Protein AF-A0A1D6PJ67-F1 (afdb_monomer)

Organism: Zea mays (NCBI:txid4577)

Foldseek 3Di:
DVLLLVLLLLLLLLCLLCVPCQLVLQLCQQQVADCPDDPLSVVSSVVSSVLSVVLLVLLQVLLVVLLVVQLVCCLPPNLLVLLLVLLLLSLVLLVVSLVLSVVSVVVPPDDPPVSNDRDPVSSVVSSVSSNSNSNSVSSSVFSSLLLQQLVCVVVVHDSVVSVVSSVVSNVVSVVVVVVCVVVVCVVVVNDSSVSSVSSSVSSNVSSVSSVPRPDGDNSVSRDRPPPPDD

Sequence (230 aa):
MPSVLLVTAITWLSWFPFILYDTDWMGREIYHGDPKGSNAQISAFNEGVRVGAFGLLLNSVILGFSSFLIEPMCRKVGPRVVWVTSNFMVCVAMAATALISFWSLRDYHGYVQDAITANASIKAVCLVLFAFLGVPLAILYSVPFAVTAQLAATRGGGQGLCTGVLNISIVIPQVIIALGAGPWDALFGKGNIPAFGVASAFALVGGVVGVFLLPKISKRQFRAVSAGGH

Structure (mmCIF, N/CA/C/O backbone):
data_AF-A0A1D6PJ67-F1
#
_entry.id   AF-A0A1D6PJ67-F1
#
loop_
_atom_site.group_PDB
_atom_site.id
_atom_site.type_symbol
_atom_site.label_atom_id
_atom_site.label_alt_id
_atom_site.label_comp_id
_atom_site.label_asym_id
_atom_site.label_entity_id
_atom_site.label_seq_id
_atom_site.pdbx_PDB_ins_code
_atom_site.Cartn_x
_atom_site.Cartn_y
_atom_site.Cartn_z
_atom_site.occupancy
_atom_site.B_iso_or_equiv
_atom_site.auth_seq_id
_atom_site.auth_comp_id
_atom_site.auth_asym_id
_atom_site.auth_atom_id
_atom_site.pdbx_PDB_model_num
ATOM 1 N N . MET A 1 1 ? -8.993 -6.313 20.949 1.00 76.81 1 MET A N 1
ATOM 2 C CA . MET A 1 1 ? -7.591 -6.073 20.561 1.00 76.81 1 MET A CA 1
ATOM 3 C C . MET A 1 1 ? -7.103 -7.087 19.537 1.00 76.81 1 MET A C 1
ATOM 5 O O . MET A 1 1 ? -6.693 -6.616 18.488 1.00 76.81 1 MET A O 1
ATOM 9 N N . PRO A 1 2 ? -7.224 -8.420 19.731 1.00 84.38 2 PRO A N 1
ATOM 10 C CA . PRO A 1 2 ? -6.652 -9.396 18.789 1.00 84.38 2 PRO A CA 1
ATOM 11 C C . PRO A 1 2 ? -7.109 -9.219 17.336 1.00 84.38 2 PRO A C 1
ATOM 13 O O . PRO A 1 2 ? -6.300 -9.309 16.423 1.00 84.38 2 PRO A O 1
ATOM 16 N N . SER A 1 3 ? -8.382 -8.872 17.117 1.00 87.06 3 SER A N 1
ATOM 17 C CA . SER A 1 3 ? -8.903 -8.606 15.773 1.00 87.06 3 SER A CA 1
ATOM 18 C C . SER A 1 3 ? -8.271 -7.394 15.086 1.00 87.06 3 SER A C 1
ATOM 20 O O . SER A 1 3 ? -8.042 -7.431 13.885 1.00 87.06 3 SER A O 1
ATOM 22 N N . VAL A 1 4 ? -7.959 -6.333 15.835 1.00 88.62 4 VAL A N 1
ATOM 23 C CA . VAL A 1 4 ? -7.288 -5.136 15.302 1.00 88.62 4 VAL A CA 1
ATOM 24 C C . VAL A 1 4 ? -5.847 -5.473 14.923 1.00 88.62 4 VAL A C 1
ATOM 26 O O . VAL A 1 4 ? -5.402 -5.085 13.849 1.00 88.62 4 VAL A O 1
ATOM 29 N N . LEU A 1 5 ? -5.151 -6.249 15.759 1.00 90.75 5 LEU A N 1
ATOM 30 C CA . LEU A 1 5 ? -3.785 -6.715 15.502 1.00 90.75 5 LEU A CA 1
ATOM 31 C C . LEU A 1 5 ? -3.716 -7.602 14.251 1.00 90.75 5 LEU A C 1
ATOM 33 O O . LEU A 1 5 ? -2.897 -7.357 13.372 1.00 90.75 5 LEU A O 1
ATOM 37 N N . LEU A 1 6 ? -4.629 -8.571 14.131 1.00 91.12 6 LEU A N 1
ATOM 38 C CA . LEU A 1 6 ? -4.707 -9.467 12.976 1.00 91.12 6 LEU A CA 1
ATOM 39 C C . LEU A 1 6 ? -4.993 -8.706 11.675 1.00 91.12 6 LEU A C 1
ATOM 41 O O . LEU A 1 6 ? -4.282 -8.882 10.690 1.00 91.12 6 LEU A O 1
ATOM 45 N N . VAL A 1 7 ? -6.011 -7.838 11.669 1.00 92.12 7 VAL A N 1
ATOM 46 C CA . VAL A 1 7 ? -6.357 -7.044 10.477 1.00 92.12 7 VAL A CA 1
ATOM 47 C C . VAL A 1 7 ? -5.219 -6.092 10.111 1.00 92.12 7 VAL A C 1
ATOM 49 O O . VAL A 1 7 ? -4.946 -5.906 8.929 1.00 92.12 7 VAL A O 1
ATOM 52 N N . THR A 1 8 ? -4.510 -5.543 11.101 1.00 92.94 8 THR A N 1
ATOM 53 C CA . THR A 1 8 ? -3.302 -4.734 10.871 1.00 92.94 8 THR A CA 1
ATOM 54 C C . THR A 1 8 ? -2.219 -5.559 10.198 1.00 92.94 8 THR A C 1
ATOM 56 O O . THR A 1 8 ? -1.743 -5.153 9.144 1.00 92.94 8 THR A O 1
ATOM 59 N N . ALA A 1 9 ? -1.888 -6.734 10.734 1.00 92.69 9 ALA A N 1
ATOM 60 C CA . ALA A 1 9 ? -0.864 -7.598 10.158 1.00 92.69 9 ALA A CA 1
ATOM 61 C C . ALA A 1 9 ? -1.169 -7.950 8.693 1.00 92.69 9 ALA A C 1
ATOM 63 O O . ALA A 1 9 ? -0.309 -7.793 7.831 1.00 92.69 9 ALA A O 1
ATOM 64 N N . ILE A 1 10 ? -2.414 -8.336 8.388 1.00 92.00 10 ILE A N 1
ATOM 65 C CA . ILE A 1 10 ? -2.845 -8.658 7.017 1.00 92.00 10 ILE A CA 1
ATOM 66 C C . ILE A 1 10 ? -2.806 -7.420 6.109 1.00 92.00 10 ILE A C 1
ATOM 68 O O . ILE A 1 10 ? -2.333 -7.503 4.978 1.00 92.00 10 ILE A O 1
ATOM 72 N N . THR A 1 11 ? -3.261 -6.262 6.602 1.00 93.19 11 THR A N 1
ATOM 73 C CA . THR A 1 11 ? -3.205 -5.008 5.832 1.00 93.19 11 THR A CA 1
ATOM 74 C C . THR A 1 11 ? -1.749 -4.682 5.478 1.00 93.19 11 THR A C 1
ATOM 76 O O . THR A 1 11 ? -1.452 -4.356 4.334 1.00 93.19 11 THR A O 1
ATOM 79 N N . 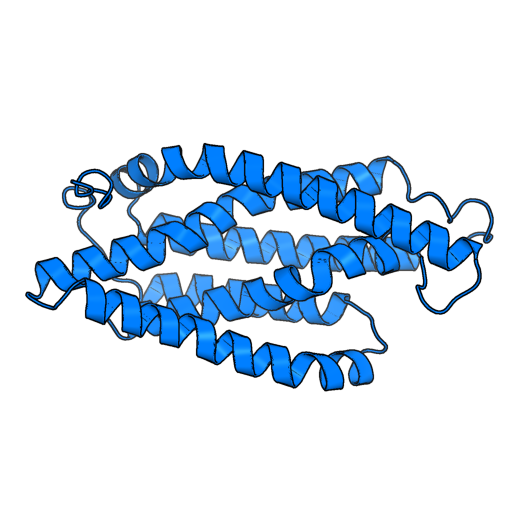TRP A 1 12 ? -0.815 -4.828 6.418 1.00 93.12 12 TRP A N 1
ATOM 80 C CA . TRP A 1 12 ? 0.604 -4.577 6.166 1.00 93.12 12 TRP A CA 1
ATOM 81 C C . TRP A 1 12 ? 1.236 -5.593 5.213 1.00 93.12 12 TRP A C 1
ATOM 83 O O . TRP A 1 12 ? 1.985 -5.181 4.330 1.00 93.12 12 TRP A O 1
ATOM 93 N N . LEU A 1 13 ? 0.865 -6.878 5.290 1.00 90.56 13 LEU A N 1
ATOM 94 C CA . LEU A 1 13 ? 1.275 -7.881 4.294 1.00 90.56 13 LEU A CA 1
ATOM 95 C C . LEU A 1 13 ? 0.891 -7.475 2.862 1.00 90.56 13 LEU A C 1
ATOM 97 O O . LEU A 1 13 ? 1.632 -7.775 1.931 1.00 90.56 13 LEU A O 1
ATOM 101 N N . SER A 1 14 ? -0.226 -6.762 2.679 1.00 92.19 14 SER A N 1
ATOM 102 C CA . SER A 1 14 ? -0.621 -6.251 1.359 1.00 92.19 14 SER A CA 1
ATOM 103 C C . SER A 1 14 ? 0.192 -5.044 0.882 1.00 92.19 14 SER A C 1
ATOM 105 O O . SER A 1 14 ? 0.376 -4.865 -0.315 1.00 92.19 14 SER A O 1
ATOM 107 N N . TRP A 1 15 ? 0.701 -4.218 1.795 1.00 91.81 15 TRP A N 1
ATOM 108 C CA . TRP A 1 15 ? 1.448 -3.007 1.443 1.00 91.81 15 TRP A CA 1
ATOM 109 C C . TRP A 1 15 ? 2.933 -3.258 1.212 1.00 91.81 15 TRP A C 1
ATOM 111 O O . TRP A 1 15 ? 3.546 -2.555 0.412 1.00 91.81 15 TRP A O 1
ATOM 121 N N . PHE A 1 16 ? 3.516 -4.250 1.884 1.00 88.06 16 PHE A N 1
ATOM 122 C CA . PHE A 1 16 ? 4.953 -4.509 1.804 1.00 88.06 16 PHE A CA 1
ATOM 123 C C . PHE A 1 16 ? 5.480 -4.738 0.385 1.00 88.06 16 PHE A C 1
ATOM 125 O O . PHE A 1 16 ? 6.486 -4.116 0.055 1.00 88.06 16 PHE A O 1
ATOM 132 N N . PRO A 1 17 ? 4.834 -5.548 -0.478 1.00 86.25 17 PRO A N 1
ATOM 133 C CA . PRO A 1 17 ? 5.300 -5.714 -1.852 1.00 86.25 17 PRO A CA 1
ATOM 134 C C . PRO A 1 17 ? 5.347 -4.396 -2.627 1.00 86.25 17 PRO A C 1
ATOM 136 O O . PRO A 1 17 ? 6.289 -4.161 -3.370 1.00 86.25 17 PRO A O 1
ATOM 139 N N . PHE A 1 18 ? 4.374 -3.506 -2.415 1.00 87.56 18 PHE A N 1
ATOM 140 C CA . PHE A 1 18 ? 4.408 -2.176 -3.016 1.00 87.56 18 PHE A CA 1
ATOM 141 C C . PHE A 1 18 ? 5.573 -1.348 -2.484 1.00 87.56 18 PHE A C 1
ATOM 143 O O . PHE A 1 18 ? 6.382 -0.880 -3.267 1.00 87.56 18 PHE A O 1
ATOM 150 N N . ILE A 1 19 ? 5.716 -1.246 -1.165 1.00 87.88 19 ILE A N 1
ATOM 151 C CA . ILE A 1 19 ? 6.771 -0.435 -0.536 1.00 87.88 19 ILE A CA 1
ATOM 152 C C . ILE A 1 19 ? 8.184 -0.916 -0.914 1.00 87.88 19 ILE A C 1
ATOM 154 O O . ILE A 1 19 ? 9.114 -0.117 -0.948 1.00 87.88 19 ILE A O 1
ATOM 158 N N . LEU A 1 20 ? 8.364 -2.217 -1.156 1.00 86.56 20 LEU A N 1
ATOM 159 C CA . LEU A 1 20 ? 9.663 -2.785 -1.522 1.00 86.56 20 LEU A CA 1
ATOM 160 C C . LEU A 1 20 ? 9.979 -2.642 -3.012 1.00 86.56 20 LEU A C 1
ATOM 162 O O . LEU A 1 20 ? 11.135 -2.409 -3.358 1.00 86.56 20 LEU A O 1
ATOM 166 N N . TYR A 1 21 ? 8.976 -2.808 -3.876 1.00 88.31 21 TYR A N 1
ATOM 167 C CA . TYR A 1 21 ? 9.196 -2.999 -5.309 1.00 88.31 21 TYR A CA 1
ATOM 168 C C . TYR A 1 21 ? 8.618 -1.891 -6.192 1.00 88.31 21 TYR A C 1
ATOM 170 O O . TYR A 1 21 ? 8.777 -1.964 -7.399 1.00 88.31 21 TYR A O 1
ATOM 178 N N . ASP A 1 22 ? 7.951 -0.865 -5.666 1.00 88.88 22 ASP A N 1
ATOM 179 C CA . ASP A 1 22 ? 7.285 0.180 -6.464 1.00 88.88 22 ASP A CA 1
ATOM 180 C C . ASP A 1 22 ? 8.202 0.923 -7.458 1.00 88.88 22 ASP A C 1
ATOM 182 O O . ASP A 1 22 ? 7.858 1.126 -8.625 1.00 88.88 22 ASP A O 1
ATOM 186 N N . THR A 1 23 ? 9.380 1.340 -7.016 1.00 91.44 23 THR A N 1
ATOM 187 C CA . THR A 1 23 ? 10.345 2.113 -7.804 1.00 91.44 23 THR A CA 1
ATOM 188 C C . THR A 1 23 ? 11.176 1.219 -8.711 1.00 91.44 23 THR A C 1
ATOM 190 O O . THR A 1 23 ? 11.426 1.597 -9.857 1.00 91.44 23 THR A O 1
ATOM 193 N N . ASP A 1 24 ? 11.541 0.021 -8.242 1.00 90.06 24 ASP A N 1
ATOM 194 C CA . ASP A 1 24 ? 12.141 -1.015 -9.089 1.00 90.06 24 ASP A CA 1
ATOM 195 C C . ASP A 1 24 ? 11.167 -1.418 -10.202 1.00 90.06 24 ASP A C 1
ATOM 197 O O . ASP A 1 24 ? 11.569 -1.480 -11.361 1.00 90.06 24 ASP A O 1
ATOM 201 N N . TRP A 1 25 ? 9.874 -1.527 -9.884 1.00 90.00 25 TRP A N 1
ATOM 202 C CA . TRP A 1 25 ? 8.804 -1.793 -10.837 1.00 90.00 25 TRP A CA 1
ATOM 203 C C . TRP A 1 25 ? 8.698 -0.731 -11.929 1.00 90.00 25 TRP A C 1
ATOM 205 O O . TRP A 1 25 ? 8.608 -1.037 -13.121 1.00 90.00 25 TRP A O 1
ATOM 215 N N . MET A 1 26 ? 8.751 0.544 -11.542 1.00 89.31 26 MET A N 1
ATOM 216 C CA . MET A 1 26 ? 8.771 1.632 -12.518 1.00 89.31 26 MET A CA 1
ATOM 217 C C . MET A 1 26 ? 10.028 1.559 -13.404 1.00 89.31 26 MET A C 1
ATOM 219 O O . MET A 1 26 ? 9.952 1.799 -14.607 1.00 89.31 26 MET A O 1
ATOM 223 N N . GLY A 1 27 ? 11.181 1.206 -12.833 1.00 87.25 27 GLY A N 1
ATOM 224 C CA . GLY A 1 27 ? 12.445 1.070 -13.559 1.00 87.25 27 GLY A CA 1
ATOM 225 C C . GLY A 1 27 ? 12.488 -0.113 -14.530 1.00 87.25 27 GLY A C 1
ATOM 226 O O . GLY A 1 27 ? 12.926 0.050 -15.671 1.00 87.25 27 GLY A O 1
ATOM 227 N N . ARG A 1 28 ? 12.050 -1.298 -14.097 1.00 87.12 28 ARG A N 1
ATOM 228 C CA . ARG A 1 28 ? 12.159 -2.553 -14.855 1.00 87.12 28 ARG A CA 1
ATOM 229 C C . ARG A 1 28 ? 10.956 -2.824 -15.739 1.00 87.12 28 ARG A C 1
ATOM 231 O O . ARG A 1 28 ? 11.133 -3.069 -16.924 1.00 87.12 28 ARG A O 1
ATOM 238 N N . GLU A 1 29 ? 9.741 -2.802 -15.208 1.00 85.50 29 GLU A N 1
ATOM 239 C CA . GLU A 1 29 ? 8.550 -3.224 -15.955 1.00 85.50 29 GLU A CA 1
ATOM 240 C C . GLU A 1 29 ? 7.940 -2.108 -16.805 1.00 85.50 29 GLU A C 1
ATOM 242 O O . GLU A 1 29 ? 7.365 -2.392 -17.857 1.00 85.50 29 GLU A O 1
ATOM 247 N N . ILE A 1 30 ? 8.048 -0.850 -16.367 1.00 86.94 30 ILE A N 1
ATOM 248 C CA . ILE A 1 30 ? 7.481 0.292 -17.104 1.00 86.94 30 ILE A CA 1
ATOM 249 C C . ILE A 1 30 ? 8.499 0.904 -18.058 1.00 86.94 30 ILE A C 1
ATOM 251 O O . ILE A 1 30 ? 8.178 1.175 -19.210 1.00 86.94 30 ILE A O 1
ATOM 255 N N . TYR A 1 31 ? 9.725 1.132 -17.591 1.00 85.25 31 TYR A N 1
ATOM 256 C CA . TYR A 1 31 ? 10.793 1.713 -18.408 1.00 85.25 31 TYR A CA 1
ATOM 257 C C . TYR A 1 31 ? 11.656 0.671 -19.128 1.00 85.25 31 TYR A C 1
ATOM 259 O O . TYR A 1 31 ? 12.556 1.055 -19.873 1.00 85.25 31 TYR A O 1
ATOM 267 N N . HIS A 1 32 ? 11.396 -0.626 -18.921 1.00 84.50 32 HIS A N 1
ATOM 268 C CA . HIS A 1 32 ? 12.146 -1.729 -19.535 1.00 84.50 32 HIS A CA 1
ATOM 269 C C . HIS A 1 32 ? 13.665 -1.635 -19.315 1.00 84.50 32 HIS A C 1
ATOM 271 O O . HIS A 1 32 ? 14.467 -2.096 -20.132 1.00 84.50 32 HIS A O 1
ATOM 277 N N . GLY A 1 33 ? 14.065 -1.005 -18.209 1.00 83.75 33 GLY A N 1
ATOM 278 C CA . GLY A 1 33 ? 15.451 -0.845 -17.822 1.00 83.75 33 GLY A CA 1
ATOM 279 C C . GLY A 1 33 ? 15.993 -2.081 -17.114 1.00 83.75 33 GLY A C 1
ATOM 280 O O . GLY A 1 33 ? 15.263 -2.852 -16.493 1.00 83.75 33 GLY A O 1
ATOM 281 N N . ASP A 1 34 ? 17.311 -2.239 -17.155 1.00 85.62 34 ASP A N 1
ATOM 282 C CA . ASP A 1 34 ? 18.013 -3.239 -16.354 1.00 85.62 34 ASP A CA 1
ATOM 283 C C . ASP A 1 34 ? 19.235 -2.589 -15.690 1.00 85.62 34 ASP A C 1
ATOM 285 O O . ASP A 1 34 ? 20.152 -2.163 -16.399 1.00 85.62 34 ASP A O 1
ATOM 289 N N . PRO A 1 35 ? 19.307 -2.535 -14.346 1.00 83.62 35 PRO A N 1
ATOM 290 C CA . PRO A 1 35 ? 20.463 -2.000 -13.632 1.00 83.62 35 PRO A CA 1
ATOM 291 C C . PRO A 1 35 ? 21.737 -2.836 -13.811 1.00 83.62 35 PRO A C 1
ATOM 293 O O . PRO A 1 35 ? 22.806 -2.388 -13.406 1.00 83.62 35 PRO A O 1
ATOM 296 N N . LYS A 1 36 ? 21.652 -4.046 -14.383 1.00 85.75 36 LYS A N 1
ATOM 297 C CA . LYS A 1 36 ? 22.818 -4.880 -14.732 1.00 85.75 36 LYS A CA 1
ATOM 298 C C . LYS A 1 36 ? 23.039 -5.001 -16.247 1.00 85.75 36 LYS A C 1
ATOM 300 O O . LYS A 1 36 ? 23.869 -5.805 -16.666 1.00 85.75 36 LYS A O 1
ATOM 305 N N . GLY A 1 37 ? 22.289 -4.242 -17.046 1.00 83.31 37 GLY A N 1
ATOM 306 C CA . GLY A 1 37 ? 22.343 -4.273 -18.505 1.00 83.31 37 GLY A CA 1
ATOM 307 C C . GLY A 1 37 ? 23.386 -3.326 -19.105 1.00 83.31 37 GLY A C 1
ATOM 308 O O . GLY A 1 37 ? 24.343 -2.904 -18.460 1.00 83.31 37 GLY A O 1
ATOM 309 N N . SER A 1 38 ? 23.185 -2.976 -20.374 1.00 87.94 38 SER A N 1
ATOM 310 C CA . SER A 1 38 ? 23.968 -1.954 -21.081 1.00 87.94 38 SER A CA 1
ATOM 311 C C . SER A 1 38 ? 23.766 -0.548 -20.491 1.00 87.94 38 SER A C 1
ATOM 313 O O . SER A 1 38 ? 22.777 -0.283 -19.810 1.00 87.94 38 SER A O 1
ATOM 315 N N . ASN A 1 39 ? 24.649 0.403 -20.822 1.00 87.75 39 ASN A N 1
ATOM 316 C CA . ASN A 1 39 ? 24.524 1.800 -20.372 1.00 87.75 39 ASN A CA 1
ATOM 317 C C . ASN A 1 39 ? 23.153 2.424 -20.699 1.00 87.75 39 ASN A C 1
ATOM 319 O O . ASN A 1 39 ? 22.629 3.207 -19.909 1.00 87.75 39 ASN A O 1
ATOM 323 N N . ALA A 1 40 ? 22.549 2.054 -21.835 1.00 85.06 40 ALA A N 1
ATOM 324 C CA . ALA A 1 40 ? 21.212 2.509 -22.211 1.00 85.06 40 ALA A CA 1
ATOM 325 C C . ALA A 1 40 ? 20.122 1.933 -21.288 1.00 85.06 40 ALA A C 1
ATOM 327 O O . ALA A 1 40 ? 19.242 2.667 -20.847 1.00 85.06 40 ALA A O 1
ATOM 328 N N . GLN A 1 41 ? 20.218 0.648 -20.933 1.00 84.50 41 GLN A N 1
ATOM 329 C CA . GLN A 1 41 ? 19.279 -0.020 -20.022 1.00 84.50 41 GLN A CA 1
ATOM 330 C C . GLN A 1 41 ? 19.407 0.481 -18.580 1.00 84.50 41 GLN A C 1
ATOM 332 O O . GLN A 1 41 ? 18.395 0.657 -17.904 1.00 84.50 41 GLN A O 1
ATOM 337 N N . ILE A 1 42 ? 20.632 0.761 -18.126 1.00 88.50 42 ILE A N 1
ATOM 338 C CA . ILE A 1 42 ? 20.886 1.363 -16.811 1.00 88.50 42 ILE A CA 1
ATOM 339 C C . ILE A 1 42 ? 20.306 2.781 -16.762 1.00 88.50 42 ILE A C 1
ATOM 341 O O . ILE A 1 42 ? 19.665 3.157 -15.783 1.00 88.50 42 ILE A O 1
ATOM 345 N N . SER A 1 43 ? 20.492 3.567 -17.828 1.00 88.69 43 SER A N 1
ATOM 346 C CA . SER A 1 43 ? 19.919 4.914 -17.933 1.00 88.69 43 SER A CA 1
ATOM 347 C C . SER A 1 43 ? 18.386 4.887 -17.900 1.00 88.69 43 SER A C 1
ATOM 349 O O . SER A 1 43 ? 17.778 5.627 -17.126 1.00 88.69 43 SER A O 1
ATOM 351 N N . ALA A 1 44 ? 17.759 3.980 -18.659 1.00 86.75 44 ALA A N 1
ATOM 352 C CA . ALA A 1 44 ? 16.307 3.792 -18.655 1.00 86.75 44 ALA A CA 1
ATOM 353 C C . ALA A 1 44 ? 15.777 3.387 -17.270 1.00 86.75 44 ALA A C 1
ATOM 355 O O . ALA A 1 44 ? 14.801 3.965 -16.793 1.00 86.75 44 ALA A O 1
ATOM 356 N N . PHE A 1 45 ? 16.464 2.461 -16.589 1.00 89.50 45 PHE A N 1
ATOM 357 C CA . PHE A 1 45 ? 16.125 2.055 -15.224 1.00 89.50 45 PHE A CA 1
ATOM 358 C C . PHE A 1 45 ? 16.189 3.241 -14.254 1.00 89.50 45 PHE A C 1
ATOM 360 O O . PHE A 1 45 ? 15.237 3.488 -13.518 1.00 89.50 45 PHE A O 1
ATOM 367 N N . ASN A 1 46 ? 17.277 4.017 -14.288 1.00 91.69 46 ASN A N 1
ATOM 368 C CA . ASN A 1 46 ? 17.451 5.181 -13.418 1.00 91.69 46 ASN A CA 1
ATOM 369 C C . ASN A 1 46 ? 16.392 6.262 -13.668 1.00 91.69 46 ASN A C 1
ATOM 371 O O . ASN A 1 46 ? 15.905 6.873 -12.716 1.00 91.69 46 ASN A O 1
ATOM 375 N N . GLU A 1 47 ? 16.012 6.494 -14.926 1.00 90.75 47 GLU A N 1
ATOM 376 C CA . GLU A 1 47 ? 14.928 7.422 -15.257 1.00 90.75 47 GLU A CA 1
ATOM 377 C C . GLU A 1 47 ? 1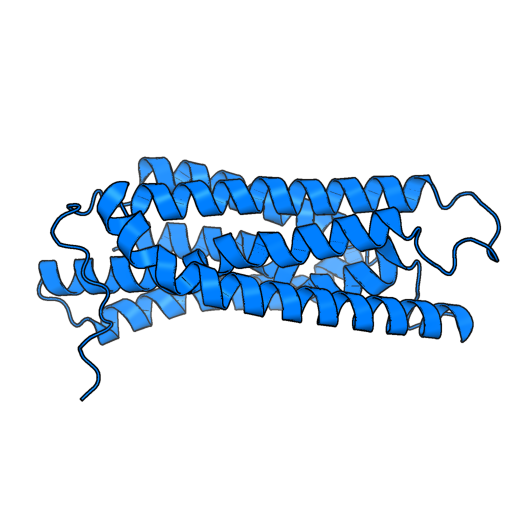3.579 6.914 -14.729 1.00 90.75 47 GLU A C 1
ATOM 379 O O . GLU A 1 47 ? 12.819 7.689 -14.144 1.00 90.75 47 GLU A O 1
ATOM 384 N N . GLY A 1 48 ? 13.304 5.613 -14.860 1.00 90.75 48 GLY A N 1
ATOM 385 C CA . GLY A 1 48 ? 12.112 4.988 -14.291 1.00 90.75 48 GLY A CA 1
ATOM 386 C C . GLY A 1 48 ? 12.060 5.104 -12.769 1.00 90.75 48 GLY A C 1
ATOM 387 O O . GLY A 1 48 ? 11.050 5.552 -12.231 1.00 90.75 48 GLY A O 1
ATOM 388 N N . VAL A 1 49 ? 13.164 4.832 -12.069 1.00 93.00 49 VAL A N 1
ATOM 389 C CA . VAL A 1 49 ? 13.270 5.029 -10.611 1.00 93.00 49 VAL A CA 1
ATOM 390 C C . VAL A 1 49 ? 13.022 6.492 -10.233 1.00 93.00 49 VAL A C 1
ATOM 392 O O . VAL A 1 49 ? 12.286 6.760 -9.283 1.00 93.00 49 VAL A O 1
ATOM 395 N N . ARG A 1 50 ? 13.562 7.457 -10.992 1.00 93.25 50 ARG A N 1
ATOM 396 C CA . ARG A 1 50 ? 13.320 8.894 -10.761 1.00 93.25 50 ARG A CA 1
ATOM 397 C C . ARG A 1 50 ? 11.844 9.259 -10.895 1.00 93.25 50 ARG A C 1
ATOM 399 O O . ARG A 1 50 ? 11.322 10.003 -10.065 1.00 93.25 50 ARG A O 1
ATOM 406 N N . VAL A 1 51 ? 11.161 8.737 -11.910 1.00 92.75 51 VAL A N 1
ATOM 407 C CA . VAL A 1 51 ? 9.722 8.973 -12.099 1.00 92.75 51 VAL A CA 1
ATOM 408 C C . VAL A 1 51 ? 8.884 8.239 -11.052 1.00 92.75 51 VAL A C 1
ATOM 410 O O . VAL A 1 51 ? 7.909 8.806 -10.563 1.00 92.75 51 VAL A O 1
ATOM 413 N N . GLY A 1 52 ? 9.290 7.043 -10.624 1.00 93.31 52 GLY A N 1
ATOM 414 C CA . GLY A 1 52 ? 8.689 6.339 -9.488 1.00 93.31 52 GLY A CA 1
ATOM 415 C C . GLY A 1 52 ? 8.795 7.149 -8.194 1.00 93.31 52 GLY A C 1
ATOM 416 O O . GLY A 1 52 ? 7.793 7.363 -7.514 1.00 93.31 52 GLY A O 1
ATOM 417 N N . ALA A 1 53 ? 9.975 7.703 -7.902 1.00 94.94 53 ALA A N 1
ATOM 418 C CA . ALA A 1 53 ? 10.195 8.580 -6.753 1.00 94.94 53 ALA A CA 1
ATOM 419 C C . ALA A 1 53 ? 9.343 9.859 -6.823 1.00 94.94 53 ALA A C 1
ATOM 421 O O . ALA A 1 53 ? 8.787 10.295 -5.815 1.00 94.94 53 ALA A O 1
ATOM 422 N N . PHE A 1 54 ? 9.170 10.439 -8.014 1.00 95.19 54 PHE A N 1
ATOM 423 C CA . PHE A 1 54 ? 8.230 11.544 -8.211 1.00 95.19 54 PHE A CA 1
ATOM 424 C C . PHE A 1 54 ? 6.773 11.116 -7.966 1.00 95.19 54 PHE A C 1
ATOM 426 O O . PHE A 1 54 ? 6.009 11.845 -7.335 1.00 95.19 54 PHE A O 1
ATOM 433 N N . GLY A 1 55 ? 6.387 9.908 -8.380 1.00 94.50 55 GLY A N 1
ATOM 434 C CA . GLY A 1 55 ? 5.104 9.310 -8.010 1.00 94.50 55 GLY A CA 1
ATOM 435 C C . GLY A 1 55 ? 4.926 9.207 -6.492 1.00 94.50 55 GLY A C 1
ATOM 436 O O . GLY A 1 55 ? 3.862 9.546 -5.979 1.00 94.50 55 GLY A O 1
ATOM 437 N N . LEU A 1 56 ? 5.965 8.809 -5.754 1.00 94.62 56 LEU A N 1
ATOM 438 C CA . LEU A 1 56 ? 5.936 8.734 -4.286 1.00 94.62 56 LEU A CA 1
ATOM 439 C C . LEU A 1 56 ? 5.859 10.110 -3.617 1.00 94.62 56 LEU A C 1
ATOM 441 O O . LEU A 1 56 ? 5.226 10.260 -2.568 1.00 94.62 56 LEU A O 1
ATOM 445 N N . LEU A 1 57 ? 6.432 11.138 -4.242 1.00 96.44 57 LEU A N 1
ATOM 446 C CA . LEU A 1 57 ? 6.220 12.520 -3.823 1.00 96.44 57 LEU A CA 1
ATOM 447 C C . LEU A 1 57 ? 4.739 12.905 -3.960 1.00 96.44 57 LEU A C 1
ATOM 449 O O . LEU A 1 57 ? 4.154 13.419 -3.007 1.00 96.44 57 LEU A O 1
ATOM 453 N N . LEU A 1 58 ? 4.108 12.613 -5.102 1.00 95.50 58 LEU A N 1
ATOM 454 C CA . LEU A 1 58 ? 2.672 12.859 -5.298 1.00 95.50 58 LEU A CA 1
ATOM 455 C C . LEU A 1 58 ? 1.820 12.059 -4.307 1.00 95.50 58 LEU A C 1
ATOM 457 O O . LEU A 1 58 ? 0.884 12.605 -3.723 1.00 95.50 58 LEU A O 1
ATOM 461 N N . ASN A 1 59 ? 2.172 10.793 -4.075 1.00 95.56 59 ASN A N 1
ATOM 462 C CA . ASN A 1 59 ? 1.561 9.949 -3.051 1.00 95.56 59 ASN A CA 1
ATOM 463 C C . ASN A 1 59 ? 1.602 10.640 -1.680 1.00 95.56 59 ASN A C 1
ATOM 465 O O . ASN A 1 59 ? 0.569 10.761 -1.027 1.00 95.56 59 ASN A O 1
ATOM 469 N N . SER A 1 60 ? 2.762 11.177 -1.292 1.00 95.44 60 SER A N 1
ATOM 470 C CA . SER A 1 60 ? 2.955 11.880 -0.018 1.00 95.44 60 SER A CA 1
ATOM 471 C C . SER A 1 60 ? 2.111 13.153 0.087 1.00 95.44 60 SER A C 1
ATOM 473 O O . SER A 1 60 ? 1.537 13.427 1.141 1.00 95.44 60 SER A O 1
ATOM 475 N N . VAL A 1 61 ? 1.975 13.913 -1.005 1.00 96.19 61 VAL A N 1
ATOM 476 C CA . VAL A 1 61 ? 1.101 15.097 -1.057 1.00 96.19 61 VAL A CA 1
ATOM 477 C C . VAL A 1 61 ? -0.360 14.695 -0.843 1.00 96.19 61 VAL A C 1
ATOM 479 O O . VAL A 1 61 ? -1.031 15.249 0.030 1.00 96.19 61 VAL A O 1
ATOM 482 N N . ILE A 1 62 ? -0.854 13.702 -1.590 1.00 96.44 62 ILE A N 1
ATOM 483 C CA . ILE A 1 62 ? -2.235 13.214 -1.460 1.00 96.44 62 ILE A CA 1
ATOM 484 C C . ILE A 1 62 ? -2.482 12.602 -0.083 1.00 96.44 62 ILE A C 1
ATOM 486 O O . ILE A 1 62 ? -3.548 12.823 0.493 1.00 96.44 62 ILE A O 1
ATOM 490 N N . LEU A 1 63 ? -1.511 11.880 0.473 1.00 94.56 63 LEU A N 1
ATOM 491 C CA . LEU A 1 63 ? -1.555 11.364 1.837 1.00 94.56 63 LEU A CA 1
ATOM 492 C C . LEU A 1 63 ? -1.719 12.502 2.841 1.00 94.56 63 LEU A C 1
ATOM 494 O O . LEU A 1 63 ? -2.611 12.441 3.689 1.00 94.56 63 LEU A O 1
ATOM 498 N N . GLY A 1 64 ? -0.903 13.553 2.719 1.00 94.00 64 GLY A N 1
ATOM 499 C CA . GLY A 1 64 ? -0.965 14.739 3.569 1.00 94.00 64 GLY A CA 1
ATOM 500 C C . GLY A 1 64 ? -2.356 15.368 3.559 1.00 94.00 64 GLY A C 1
ATOM 501 O O . GLY A 1 64 ? -2.962 15.533 4.615 1.00 94.00 64 GLY A O 1
ATOM 502 N N . PHE A 1 65 ? -2.923 15.616 2.376 1.00 93.62 65 PHE A N 1
ATOM 503 C CA . PHE A 1 65 ? -4.294 16.126 2.255 1.00 93.62 65 PHE A CA 1
ATOM 504 C C . PHE A 1 65 ? -5.346 15.158 2.807 1.00 93.62 65 PHE A C 1
ATOM 506 O O . PHE A 1 65 ? -6.255 15.569 3.529 1.00 93.62 65 PHE A O 1
ATOM 513 N N . SER A 1 66 ? -5.213 13.867 2.506 1.00 91.38 66 SER A N 1
ATOM 514 C CA . SER A 1 66 ? -6.150 12.834 2.953 1.00 91.38 66 SER A CA 1
ATOM 515 C C . SER A 1 66 ? -6.167 12.703 4.471 1.00 91.38 66 SER A C 1
ATOM 517 O O . SER A 1 66 ? -7.227 12.443 5.033 1.00 91.38 66 SER A O 1
ATOM 519 N N . SER A 1 67 ? -5.038 12.941 5.147 1.00 91.06 67 SER A N 1
ATOM 520 C CA . SER A 1 67 ? -4.927 12.852 6.607 1.00 91.06 67 SER A CA 1
ATOM 521 C C . SER A 1 67 ? -5.911 13.776 7.339 1.00 91.06 67 SER A C 1
ATOM 523 O O . SER A 1 67 ? -6.575 13.336 8.281 1.00 91.06 67 SER A O 1
ATOM 525 N N . PHE A 1 68 ? -6.124 14.998 6.834 1.00 90.06 68 PHE A N 1
ATOM 526 C CA . PHE A 1 68 ? -7.113 15.941 7.373 1.00 90.06 68 PHE A CA 1
ATOM 527 C C . PHE A 1 68 ? -8.557 15.441 7.220 1.00 90.06 68 PHE A C 1
ATOM 529 O O . PHE A 1 68 ? -9.441 15.818 7.989 1.00 90.06 68 PHE A O 1
ATOM 536 N N . LEU A 1 69 ? -8.811 14.568 6.241 1.00 89.00 69 LEU A N 1
ATOM 537 C CA . LEU A 1 69 ? -10.133 14.012 5.954 1.00 89.00 69 LEU A CA 1
ATOM 538 C C . LEU A 1 69 ? -10.429 12.730 6.748 1.00 89.00 69 LEU A C 1
ATOM 540 O O . LEU A 1 69 ? -11.589 12.322 6.840 1.00 89.00 69 LEU A O 1
ATOM 544 N N . ILE A 1 70 ? -9.427 12.104 7.375 1.00 88.44 70 ILE A N 1
ATOM 545 C CA . ILE A 1 70 ? -9.607 10.825 8.081 1.00 88.44 70 ILE A CA 1
ATOM 546 C C . ILE A 1 70 ? -10.549 10.970 9.272 1.00 88.44 70 ILE A C 1
ATOM 548 O O . ILE A 1 70 ? -11.466 10.159 9.422 1.00 88.44 70 ILE A O 1
ATOM 552 N N . GLU A 1 71 ? -10.361 11.989 10.115 1.00 86.50 71 GLU A N 1
ATOM 553 C CA . GLU A 1 71 ? -11.240 12.215 11.265 1.00 86.50 71 GLU A CA 1
ATOM 554 C C . GLU A 1 71 ? -12.708 12.434 10.848 1.00 86.50 71 GLU A C 1
ATOM 556 O O . GLU A 1 71 ? -13.570 11.690 11.339 1.00 86.50 71 GLU A O 1
ATOM 561 N N . PRO A 1 72 ? -13.043 13.379 9.941 1.00 87.44 72 PRO A N 1
ATOM 562 C CA . PRO A 1 72 ? -14.434 13.582 9.544 1.00 87.44 72 PRO A CA 1
ATOM 563 C C . PRO A 1 72 ? -15.031 12.345 8.858 1.00 87.44 72 PRO A C 1
ATOM 565 O O . PRO A 1 72 ? -16.194 12.013 9.112 1.00 87.44 72 PRO A O 1
ATOM 568 N N . MET A 1 73 ? -14.252 11.600 8.065 1.00 87.00 73 MET A N 1
ATOM 569 C CA . MET A 1 73 ? -14.704 10.332 7.477 1.00 87.00 73 MET A CA 1
ATOM 570 C C . MET A 1 73 ? -15.013 9.286 8.554 1.00 87.00 73 MET A C 1
ATOM 572 O O . MET A 1 73 ? -16.109 8.716 8.566 1.00 87.00 73 MET A O 1
ATOM 576 N N . CYS A 1 74 ? -14.104 9.074 9.509 1.00 86.88 74 CYS A N 1
ATOM 577 C CA . CYS A 1 74 ? -14.302 8.128 10.608 1.00 86.88 74 CYS A CA 1
ATOM 578 C C . CYS A 1 74 ? -15.520 8.492 11.465 1.00 86.88 74 CYS A C 1
ATOM 580 O O . CYS A 1 74 ? -16.255 7.600 11.888 1.00 86.88 74 CYS A O 1
ATOM 582 N N . ARG A 1 75 ? -15.798 9.783 11.671 1.00 84.12 75 ARG A N 1
ATOM 583 C CA . ARG A 1 75 ? -16.990 10.244 12.402 1.00 84.12 75 ARG A CA 1
ATOM 584 C C . ARG A 1 75 ? -18.289 10.029 11.619 1.00 84.12 75 ARG A C 1
ATOM 586 O O . ARG A 1 75 ? -19.305 9.676 12.216 1.00 84.12 75 ARG A O 1
ATOM 593 N N . LYS A 1 76 ? -18.281 10.202 10.293 1.00 86.25 76 LYS A N 1
ATOM 594 C CA . LYS A 1 76 ? -19.487 10.074 9.452 1.00 86.25 76 LYS A CA 1
ATOM 595 C C . LYS A 1 76 ? -19.866 8.612 9.187 1.00 86.25 76 LYS A C 1
ATOM 597 O O . LYS A 1 76 ? -21.004 8.197 9.444 1.00 86.25 76 LYS A O 1
ATOM 602 N N . VAL A 1 77 ? -18.915 7.817 8.694 1.00 87.38 77 VAL A N 1
ATOM 603 C CA . VAL A 1 77 ? -19.163 6.431 8.244 1.00 87.38 77 VAL A CA 1
ATOM 604 C C . VAL A 1 77 ? -18.644 5.364 9.212 1.00 87.38 77 VAL A C 1
ATOM 606 O O . VAL A 1 77 ? -19.138 4.240 9.189 1.00 87.38 77 VAL A O 1
ATOM 609 N N . GLY A 1 78 ? -17.749 5.722 10.135 1.00 86.81 78 GLY A N 1
ATOM 610 C CA . GLY A 1 78 ? -17.157 4.811 11.118 1.00 86.81 78 GLY A CA 1
ATOM 611 C C . GLY A 1 78 ? -15.762 4.317 10.701 1.00 86.81 78 GLY A C 1
ATOM 612 O O . GLY A 1 78 ? -15.560 3.997 9.528 1.00 86.81 78 GLY A O 1
ATOM 613 N N . PRO A 1 79 ? -14.806 4.173 11.642 1.00 88.00 79 PRO A N 1
ATOM 614 C CA . PRO A 1 79 ? -13.419 3.801 11.331 1.00 88.00 79 PRO A CA 1
ATOM 615 C C . PRO A 1 79 ? -13.292 2.411 10.694 1.00 88.00 79 PRO A C 1
ATOM 617 O O . PRO A 1 79 ? -12.440 2.195 9.838 1.00 88.00 79 PRO A O 1
ATOM 620 N N . ARG A 1 80 ? -14.185 1.477 11.048 1.00 89.25 80 ARG A N 1
ATOM 621 C CA . ARG A 1 80 ? -14.254 0.153 10.415 1.00 89.25 80 ARG A CA 1
ATOM 622 C C . ARG A 1 80 ? -14.536 0.246 8.917 1.00 89.25 80 ARG A C 1
ATOM 624 O O . ARG A 1 80 ? -13.883 -0.444 8.149 1.00 89.25 80 ARG A O 1
ATOM 631 N N . VAL A 1 81 ? -15.498 1.075 8.508 1.00 90.62 81 VAL A N 1
ATOM 632 C CA . VAL A 1 81 ? -15.850 1.224 7.087 1.00 90.62 81 VAL A CA 1
ATOM 633 C C . VAL A 1 81 ? -14.689 1.863 6.336 1.00 90.62 81 VAL A C 1
ATOM 635 O O . VAL A 1 81 ? -14.294 1.347 5.302 1.00 90.62 81 VAL A O 1
ATOM 638 N N . VAL A 1 82 ? -14.087 2.917 6.896 1.00 92.25 82 VAL A N 1
ATOM 639 C CA . VAL A 1 82 ? -12.926 3.595 6.293 1.00 92.25 82 VAL A CA 1
ATOM 640 C C . VAL A 1 82 ? -11.765 2.620 6.055 1.00 92.25 82 VAL A C 1
ATOM 642 O O . VAL A 1 82 ? -11.225 2.572 4.955 1.00 92.25 82 VAL A O 1
ATOM 645 N N . TRP A 1 83 ? -11.423 1.800 7.051 1.00 93.12 83 TRP A N 1
ATOM 646 C CA . TRP A 1 83 ? -10.322 0.836 6.9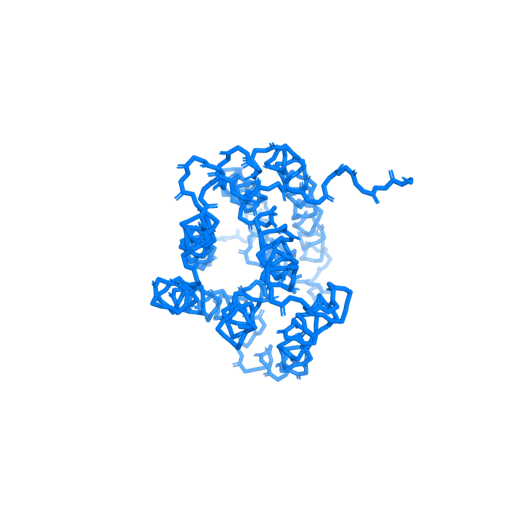52 1.00 93.12 83 TRP A CA 1
ATOM 647 C C . TRP A 1 83 ? -10.630 -0.348 6.022 1.00 93.12 83 TRP A C 1
ATOM 649 O O . TRP A 1 83 ? -9.774 -0.820 5.275 1.00 93.12 83 TRP A O 1
ATOM 659 N N . VAL A 1 84 ? -11.866 -0.844 6.017 1.00 93.31 84 VAL A N 1
ATOM 660 C CA . VAL A 1 84 ? -12.265 -1.898 5.073 1.00 93.31 84 VAL A CA 1
ATOM 661 C C . VAL A 1 84 ? -12.213 -1.376 3.639 1.00 93.31 84 VAL A C 1
ATOM 663 O O . VAL A 1 84 ? -11.627 -2.022 2.773 1.00 93.31 84 VAL A O 1
ATOM 666 N N . THR A 1 85 ? -12.772 -0.192 3.386 1.00 93.56 85 THR A N 1
ATOM 667 C CA . THR A 1 85 ? -12.752 0.421 2.055 1.00 93.56 85 THR A CA 1
ATOM 668 C C . THR A 1 85 ? -11.323 0.668 1.584 1.00 93.56 85 THR A C 1
ATOM 670 O O . THR A 1 85 ? -11.026 0.392 0.425 1.00 93.56 85 THR A O 1
ATOM 673 N N . SER A 1 86 ? -10.410 1.098 2.464 1.00 94.69 86 SER A N 1
ATOM 674 C CA . SER A 1 86 ? -9.005 1.289 2.083 1.00 94.69 86 SER A CA 1
ATOM 675 C C . SER A 1 86 ? -8.330 -0.015 1.656 1.00 94.69 86 SER A C 1
ATOM 677 O O . SER A 1 86 ? -7.580 -0.008 0.688 1.00 94.69 86 SER A O 1
ATOM 679 N N . ASN A 1 87 ? -8.622 -1.142 2.315 1.00 94.75 87 ASN A N 1
ATOM 680 C CA . ASN A 1 87 ? -8.109 -2.451 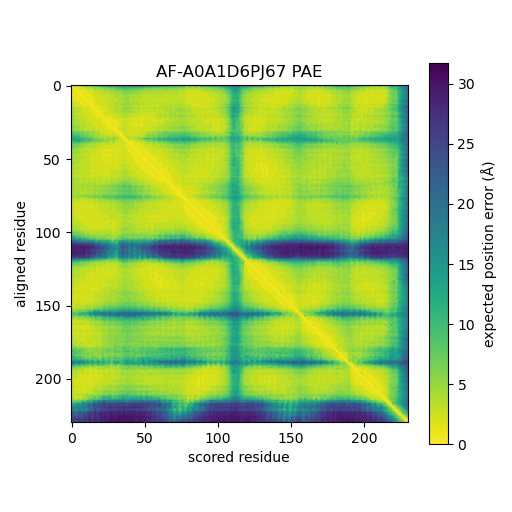1.896 1.00 94.75 87 ASN A CA 1
ATOM 681 C C . ASN A 1 87 ? -8.603 -2.831 0.492 1.00 94.75 87 ASN A C 1
ATOM 683 O O . ASN A 1 87 ? -7.815 -3.267 -0.341 1.00 94.75 87 ASN A O 1
ATOM 687 N N . PHE A 1 88 ? -9.879 -2.595 0.177 1.00 95.25 88 PHE A N 1
ATOM 688 C CA . PHE A 1 88 ? -10.383 -2.826 -1.181 1.00 95.25 88 PHE A CA 1
ATOM 689 C C . PHE A 1 88 ? -9.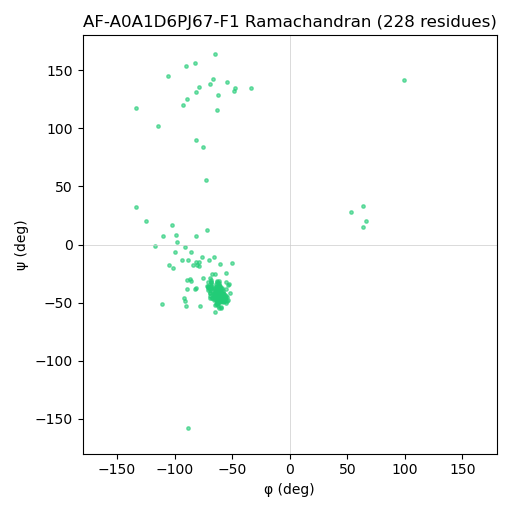763 -1.877 -2.216 1.00 95.25 88 PHE A C 1
ATOM 691 O O . PHE A 1 88 ? -9.454 -2.310 -3.323 1.00 95.25 88 PHE A O 1
ATOM 698 N N . MET A 1 89 ? -9.518 -0.610 -1.863 1.00 95.12 89 MET A N 1
ATOM 699 C CA . MET A 1 89 ? -8.796 0.325 -2.737 1.00 95.12 89 MET A CA 1
ATOM 700 C C . MET A 1 89 ? -7.385 -0.182 -3.054 1.00 95.12 89 MET A C 1
ATOM 702 O O . MET A 1 89 ? -6.971 -0.138 -4.208 1.00 95.12 89 MET A O 1
ATOM 706 N N . VAL A 1 90 ? -6.672 -0.709 -2.053 1.00 94.62 90 VAL A N 1
ATOM 707 C CA . VAL A 1 90 ? -5.349 -1.324 -2.239 1.00 94.62 90 VAL A CA 1
ATOM 708 C C . VAL A 1 90 ? -5.452 -2.575 -3.103 1.00 94.62 90 VAL A C 1
ATOM 710 O O . VAL A 1 90 ? -4.665 -2.726 -4.025 1.00 94.62 90 VAL A O 1
ATOM 713 N N . CYS A 1 91 ? -6.451 -3.434 -2.885 1.00 95.44 91 CYS A N 1
ATOM 714 C CA . CYS A 1 91 ? -6.682 -4.617 -3.7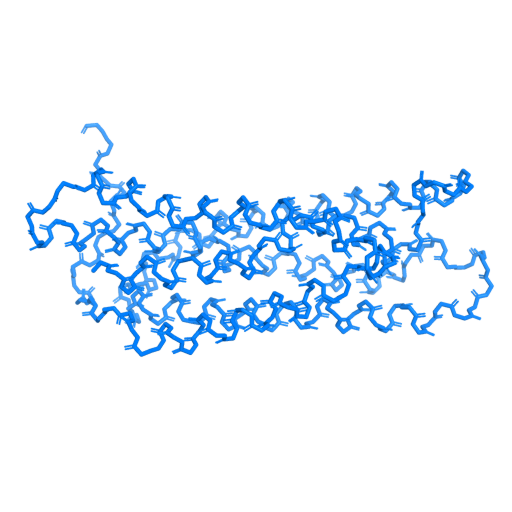17 1.00 95.44 91 CYS A CA 1
ATOM 715 C C . CYS A 1 91 ? -6.801 -4.251 -5.202 1.00 95.44 91 CYS A C 1
ATOM 717 O O . CYS A 1 91 ? -6.113 -4.846 -6.036 1.00 95.44 91 CYS A O 1
ATOM 719 N N . VAL A 1 92 ? -7.624 -3.245 -5.516 1.00 94.56 92 VAL A N 1
ATOM 720 C CA . VAL A 1 92 ? -7.815 -2.747 -6.885 1.00 94.56 92 VAL A CA 1
ATOM 721 C C . VAL A 1 92 ? -6.537 -2.114 -7.424 1.00 94.56 92 VAL A C 1
ATOM 723 O O . VAL A 1 92 ? -6.162 -2.400 -8.555 1.00 94.56 92 VAL A O 1
ATOM 726 N N . ALA A 1 93 ? -5.841 -1.300 -6.629 1.00 94.12 93 ALA A N 1
ATOM 727 C CA . ALA A 1 93 ? -4.601 -0.660 -7.054 1.00 94.12 93 ALA A CA 1
ATOM 728 C C . ALA A 1 93 ? -3.495 -1.684 -7.348 1.00 94.12 93 ALA A C 1
ATOM 730 O O . ALA A 1 93 ? -2.880 -1.612 -8.402 1.00 94.12 93 ALA A O 1
ATOM 731 N N . MET A 1 94 ? -3.297 -2.686 -6.486 1.00 93.25 94 MET A N 1
ATOM 732 C CA . MET A 1 94 ? -2.303 -3.745 -6.706 1.00 93.25 94 MET A CA 1
ATOM 733 C C . MET A 1 94 ? -2.655 -4.620 -7.913 1.00 93.25 94 MET A C 1
ATOM 735 O O . MET A 1 94 ? -1.775 -4.975 -8.697 1.00 93.25 94 MET A O 1
ATOM 739 N N . ALA A 1 95 ? -3.943 -4.922 -8.110 1.00 92.19 95 ALA A N 1
ATOM 740 C CA . ALA A 1 95 ? -4.404 -5.610 -9.313 1.00 92.19 95 ALA A CA 1
ATOM 741 C C . ALA A 1 95 ? -4.154 -4.765 -10.573 1.00 92.19 95 ALA A C 1
ATOM 743 O O . ALA A 1 95 ? -3.675 -5.291 -11.574 1.00 92.19 95 ALA A O 1
ATOM 744 N N . ALA A 1 96 ? -4.417 -3.456 -10.518 1.00 89.69 96 ALA A N 1
ATOM 745 C CA . ALA A 1 96 ? -4.132 -2.536 -11.614 1.00 89.69 96 ALA A CA 1
ATOM 746 C C . ALA A 1 96 ? -2.630 -2.479 -11.924 1.00 89.69 96 ALA A C 1
ATOM 748 O O . ALA A 1 96 ? -2.269 -2.587 -13.090 1.00 89.69 96 ALA A O 1
ATOM 749 N N . THR A 1 97 ? -1.754 -2.406 -10.916 1.00 89.12 97 THR A N 1
ATOM 750 C CA . THR A 1 97 ? -0.294 -2.471 -11.099 1.00 89.12 97 THR A CA 1
ATOM 751 C C . THR A 1 97 ? 0.114 -3.761 -11.809 1.00 89.12 97 THR A C 1
ATOM 753 O O . THR A 1 97 ? 0.826 -3.713 -12.813 1.00 89.12 97 THR A O 1
ATOM 756 N N . ALA A 1 98 ? -0.386 -4.918 -11.362 1.00 88.06 98 ALA A N 1
ATOM 757 C CA . ALA A 1 98 ? -0.099 -6.205 -11.996 1.00 88.06 98 ALA A CA 1
ATOM 758 C C . ALA A 1 98 ? -0.590 -6.262 -13.456 1.00 88.06 98 ALA A C 1
ATOM 760 O O . ALA A 1 98 ? 0.138 -6.726 -14.335 1.00 88.06 98 ALA A O 1
ATOM 761 N N . LEU A 1 99 ? -1.790 -5.741 -13.735 1.00 86.62 99 LEU A N 1
ATOM 762 C CA . LEU A 1 99 ? -2.344 -5.666 -15.089 1.00 86.62 99 LEU A CA 1
ATOM 763 C C . LEU A 1 99 ? -1.533 -4.722 -15.984 1.00 86.62 99 LEU A C 1
ATOM 765 O O . LEU A 1 99 ? -1.154 -5.125 -17.077 1.00 86.62 99 LEU A O 1
ATOM 769 N N . ILE A 1 100 ? -1.206 -3.512 -15.525 1.00 85.12 100 ILE A N 1
ATOM 770 C CA . ILE A 1 100 ? -0.375 -2.555 -16.276 1.00 85.12 100 ILE A CA 1
ATOM 771 C C . ILE A 1 100 ? 0.968 -3.194 -16.629 1.00 85.12 100 ILE A C 1
ATOM 773 O O . ILE A 1 100 ? 1.407 -3.104 -17.770 1.00 85.12 100 ILE A O 1
ATOM 777 N N . SER A 1 101 ? 1.580 -3.900 -15.678 1.00 83.62 101 SER A N 1
ATOM 778 C CA . SER A 1 101 ? 2.839 -4.616 -15.903 1.00 83.62 101 SER A CA 1
ATOM 779 C C . SER A 1 101 ? 2.711 -5.678 -16.991 1.00 83.62 101 SER A C 1
ATOM 781 O O . SER A 1 101 ? 3.553 -5.769 -17.879 1.00 83.62 101 SER A O 1
ATOM 783 N N . PHE A 1 102 ? 1.643 -6.477 -16.939 1.00 80.62 102 PHE A N 1
ATOM 784 C CA . PHE A 1 102 ? 1.399 -7.529 -17.921 1.00 80.62 102 PHE A CA 1
ATOM 785 C C . PHE A 1 102 ? 1.205 -6.958 -19.331 1.00 80.62 102 PHE A C 1
ATOM 787 O O . PHE A 1 102 ? 1.725 -7.510 -20.298 1.00 80.62 102 PHE A O 1
ATOM 794 N N . TRP A 1 103 ? 0.484 -5.841 -19.452 1.00 77.50 103 TRP A N 1
ATOM 795 C CA . TRP A 1 103 ? 0.270 -5.161 -20.731 1.00 77.50 103 TRP A CA 1
ATOM 796 C C . TRP A 1 103 ? 1.562 -4.521 -21.251 1.00 77.50 103 TRP A C 1
ATOM 798 O O . TRP A 1 103 ? 1.912 -4.736 -22.407 1.00 77.50 103 TRP A O 1
ATOM 808 N N . SER A 1 104 ? 2.313 -3.843 -20.377 1.00 76.06 104 SER A N 1
ATOM 809 C CA . SER A 1 104 ? 3.619 -3.243 -20.691 1.00 76.06 104 SER A CA 1
ATOM 810 C C . SER A 1 104 ? 4.596 -4.277 -21.266 1.00 76.06 104 SER A C 1
ATOM 812 O O . SER A 1 104 ? 5.231 -4.045 -22.291 1.00 76.06 104 SER A O 1
ATOM 814 N N . LEU A 1 105 ? 4.667 -5.470 -20.664 1.00 72.44 105 LEU A N 1
ATOM 815 C CA . LEU A 1 105 ? 5.530 -6.554 -21.148 1.00 72.44 105 LEU A CA 1
ATOM 816 C C . LEU A 1 105 ? 5.044 -7.180 -22.463 1.00 72.44 105 LEU A C 1
ATOM 818 O O . LEU A 1 105 ? 5.865 -7.621 -23.265 1.00 72.44 105 LEU A O 1
ATOM 822 N N . ARG A 1 106 ? 3.728 -7.236 -22.700 1.00 67.06 106 ARG A N 1
ATOM 823 C CA . ARG A 1 106 ? 3.158 -7.811 -23.929 1.00 67.06 106 ARG A CA 1
ATOM 824 C C . ARG A 1 106 ? 3.391 -6.919 -25.149 1.00 67.06 106 ARG A C 1
ATOM 826 O O . ARG A 1 106 ? 3.632 -7.441 -26.236 1.00 67.06 106 ARG A O 1
ATOM 833 N N . ASP A 1 107 ? 3.358 -5.603 -24.963 1.00 61.56 107 ASP A N 1
ATOM 834 C CA . ASP A 1 107 ? 3.610 -4.622 -26.025 1.00 61.56 107 ASP A CA 1
ATOM 835 C C . ASP A 1 107 ? 5.113 -4.475 -26.364 1.00 61.56 107 ASP A C 1
ATOM 837 O O . ASP A 1 107 ? 5.462 -3.914 -27.402 1.00 61.56 107 ASP A O 1
ATOM 841 N N . TYR A 1 108 ? 6.019 -5.053 -25.561 1.00 55.19 108 TYR A N 1
ATOM 842 C CA . TYR A 1 108 ? 7.484 -4.983 -25.717 1.00 55.19 108 TYR A CA 1
ATOM 843 C C . TYR A 1 108 ? 8.066 -5.800 -26.901 1.00 55.19 108 TYR A C 1
ATOM 845 O O . TYR A 1 108 ? 9.272 -5.989 -27.017 1.00 55.19 108 TYR A O 1
ATOM 853 N N . HIS A 1 109 ? 7.242 -6.286 -27.833 1.00 48.16 109 HIS A N 1
ATOM 854 C CA . HIS A 1 109 ? 7.709 -7.046 -29.007 1.00 48.16 109 HIS A CA 1
ATOM 855 C C . HIS A 1 109 ? 8.229 -6.163 -30.173 1.00 48.16 109 HIS A C 1
ATOM 857 O O . HIS A 1 109 ? 8.521 -6.679 -31.252 1.00 48.16 109 HIS A O 1
ATOM 863 N N . GLY A 1 110 ? 8.356 -4.844 -29.978 1.00 41.69 110 GLY A N 1
ATOM 864 C CA . GLY A 1 110 ? 8.831 -3.876 -30.977 1.00 41.69 110 GLY A CA 1
ATOM 865 C C . GLY A 1 110 ? 10.254 -3.360 -30.719 1.00 41.69 110 GLY A C 1
ATOM 866 O O . GLY A 1 110 ? 10.668 -3.189 -29.580 1.00 41.69 110 GLY A O 1
ATOM 867 N N . TYR A 1 111 ? 10.990 -3.122 -31.807 1.00 40.78 111 TYR A N 1
ATOM 868 C CA . TYR A 1 111 ? 12.400 -2.717 -31.912 1.00 40.78 111 TYR A CA 1
ATOM 869 C C . TYR A 1 111 ? 12.932 -1.797 -30.783 1.00 40.78 111 TYR A C 1
ATOM 871 O O . TYR A 1 111 ? 12.340 -0.776 -30.442 1.00 40.78 111 TYR A O 1
ATOM 879 N N . VAL A 1 112 ? 14.131 -2.136 -30.291 1.00 49.81 112 VAL A N 1
ATOM 880 C CA . VAL A 1 112 ? 14.869 -1.605 -29.120 1.00 49.81 112 VAL A CA 1
ATOM 881 C C . VAL A 1 112 ? 15.005 -0.070 -29.048 1.00 49.81 112 VAL A C 1
ATOM 883 O O . VAL A 1 112 ? 15.312 0.458 -27.984 1.00 49.81 112 VAL A O 1
ATOM 886 N N . GLN A 1 113 ? 14.759 0.667 -30.133 1.00 43.62 113 GLN A N 1
ATOM 887 C CA . GLN A 1 113 ? 14.991 2.114 -30.196 1.00 43.62 113 GLN A CA 1
ATOM 888 C C . GLN A 1 113 ? 13.784 2.970 -29.758 1.00 43.62 113 GLN A C 1
ATOM 890 O O . GLN A 1 113 ? 13.997 4.032 -29.178 1.00 43.62 113 GLN A O 1
ATOM 895 N N . ASP A 1 114 ? 12.543 2.505 -29.961 1.00 43.03 114 ASP A N 1
ATOM 896 C CA . ASP A 1 114 ? 11.318 3.245 -29.583 1.00 43.03 114 ASP A CA 1
ATOM 897 C C . ASP A 1 114 ? 10.791 2.864 -28.183 1.00 43.03 114 ASP A C 1
ATOM 899 O O . ASP A 1 114 ? 9.983 3.579 -27.591 1.00 43.03 114 ASP A O 1
ATOM 903 N N . ALA A 1 115 ? 11.291 1.764 -27.609 1.00 45.28 115 ALA A N 1
ATOM 904 C CA . ALA A 1 115 ? 10.854 1.213 -26.322 1.00 45.28 115 ALA A CA 1
ATOM 905 C C . ALA A 1 115 ? 11.556 1.821 -25.085 1.00 45.28 115 ALA A C 1
ATOM 907 O O . ALA A 1 115 ? 11.182 1.524 -23.953 1.00 45.28 115 ALA A O 1
ATOM 908 N N . ILE A 1 116 ? 12.573 2.671 -25.278 1.00 49.34 116 ILE A N 1
ATOM 909 C CA . ILE A 1 116 ? 13.404 3.237 -24.191 1.00 49.34 116 ILE A CA 1
ATOM 910 C C . ILE A 1 116 ? 12.701 4.403 -23.468 1.00 49.34 116 ILE A C 1
ATOM 912 O O . ILE A 1 116 ? 13.046 4.774 -22.345 1.00 49.34 116 ILE A O 1
ATOM 916 N N . THR A 1 117 ? 11.647 4.955 -24.064 1.00 48.72 117 THR A N 1
ATOM 917 C CA . THR A 1 117 ? 10.758 5.921 -23.420 1.00 48.72 117 THR A CA 1
ATOM 918 C C . THR A 1 117 ? 9.387 5.296 -23.272 1.00 48.72 117 THR A C 1
ATOM 920 O O . THR A 1 117 ? 8.632 5.265 -24.237 1.00 48.72 117 THR A O 1
ATOM 923 N N . ALA A 1 118 ? 9.040 4.838 -22.063 1.00 54.66 118 ALA A N 1
ATOM 924 C CA . ALA A 1 118 ? 7.688 4.354 -21.791 1.00 54.66 118 ALA A CA 1
ATOM 925 C C . ALA A 1 118 ? 6.650 5.356 -22.336 1.00 54.66 118 ALA A C 1
ATOM 927 O O . ALA A 1 118 ? 6.814 6.575 -22.173 1.00 54.66 118 ALA A O 1
ATOM 928 N N . ASN A 1 119 ? 5.613 4.860 -23.014 1.00 69.06 119 ASN A N 1
ATOM 929 C CA . ASN A 1 119 ? 4.571 5.705 -23.594 1.00 69.06 119 ASN A CA 1
ATOM 930 C C . ASN A 1 119 ? 4.078 6.722 -22.553 1.00 69.06 119 ASN A C 1
ATOM 932 O O . ASN A 1 119 ? 3.782 6.350 -21.414 1.00 69.06 119 ASN A O 1
ATOM 936 N N . ALA A 1 120 ? 3.980 8.002 -22.931 1.00 74.94 120 ALA A N 1
ATOM 937 C CA . ALA A 1 120 ? 3.596 9.079 -22.010 1.00 74.94 120 ALA A CA 1
ATOM 938 C C . ALA A 1 120 ? 2.283 8.767 -21.266 1.00 74.94 120 ALA A C 1
ATOM 940 O O . ALA A 1 120 ? 2.148 9.073 -20.082 1.00 74.94 120 ALA A O 1
ATOM 941 N N . SER A 1 121 ? 1.362 8.070 -21.935 1.00 78.44 121 SER A N 1
ATOM 942 C CA . SER A 1 121 ? 0.110 7.587 -21.356 1.00 78.44 121 SER A CA 1
ATOM 943 C C . SER A 1 121 ? 0.310 6.548 -20.246 1.00 78.44 121 SER A C 1
ATOM 945 O O . SER A 1 121 ? -0.328 6.664 -19.205 1.00 78.44 121 SER A O 1
ATOM 947 N N . ILE A 1 122 ? 1.212 5.570 -20.411 1.00 82.12 122 ILE A N 1
ATOM 948 C CA . ILE A 1 122 ? 1.493 4.556 -19.375 1.00 82.12 122 ILE A CA 1
ATOM 949 C C . ILE A 1 122 ? 2.113 5.235 -18.153 1.00 82.12 122 ILE A C 1
ATOM 951 O O . ILE A 1 122 ? 1.660 5.018 -17.032 1.00 82.12 122 ILE A O 1
ATOM 955 N N . LYS A 1 123 ? 3.074 6.144 -18.367 1.00 83.88 123 LYS A N 1
ATOM 956 C CA . LYS A 1 123 ? 3.680 6.936 -17.284 1.00 83.88 123 LYS A CA 1
ATOM 957 C C . LYS A 1 123 ? 2.631 7.726 -16.505 1.00 83.88 123 LYS A C 1
ATOM 959 O O . LYS A 1 123 ? 2.630 7.695 -15.277 1.00 83.88 123 LYS A O 1
ATOM 964 N N . ALA A 1 124 ? 1.724 8.406 -17.207 1.00 87.19 124 ALA A N 1
ATOM 965 C CA . ALA A 1 124 ? 0.646 9.162 -16.579 1.00 87.19 124 ALA A CA 1
ATOM 966 C C . ALA A 1 124 ? -0.265 8.258 -15.733 1.00 87.19 124 ALA A C 1
ATOM 968 O O . ALA A 1 124 ? -0.580 8.610 -14.598 1.00 87.19 124 ALA A O 1
ATOM 969 N N . VAL A 1 125 ? -0.629 7.074 -16.237 1.00 89.56 125 VAL A N 1
ATOM 970 C CA . VAL A 1 125 ? -1.431 6.093 -15.488 1.00 89.56 125 VAL A CA 1
ATOM 971 C C . VAL A 1 125 ? -0.701 5.625 -14.226 1.00 89.56 125 VAL A C 1
ATOM 973 O O . VAL A 1 125 ? -1.304 5.611 -13.154 1.00 89.56 125 VAL A O 1
ATOM 976 N N . CYS A 1 126 ? 0.595 5.311 -14.309 1.00 90.44 126 CYS A N 1
ATOM 977 C CA . CYS A 1 126 ? 1.382 4.908 -13.142 1.00 90.44 126 CYS A CA 1
ATOM 978 C C . CYS A 1 126 ? 1.481 6.033 -12.098 1.00 90.44 126 CYS A C 1
ATOM 980 O O . CYS A 1 126 ? 1.317 5.783 -10.906 1.00 90.44 126 CYS A O 1
ATOM 982 N N . LEU A 1 127 ? 1.682 7.284 -12.526 1.00 93.25 127 LEU A N 1
ATOM 983 C CA . LEU A 1 127 ? 1.712 8.440 -11.621 1.00 93.25 127 LEU A CA 1
ATOM 984 C C . LEU A 1 127 ? 0.359 8.684 -10.943 1.00 93.25 127 LEU A C 1
ATOM 986 O O . LEU A 1 127 ? 0.317 8.963 -9.745 1.00 93.25 127 LEU A O 1
ATOM 990 N N . VAL A 1 128 ? -0.748 8.536 -11.677 1.00 94.12 128 VAL A N 1
ATOM 991 C CA . VAL A 1 128 ? -2.104 8.612 -11.109 1.00 94.12 128 VAL A CA 1
ATOM 992 C C . VAL A 1 128 ? -2.325 7.496 -10.089 1.00 94.12 128 VAL A C 1
ATOM 994 O O . VAL A 1 128 ? -2.875 7.758 -9.020 1.00 94.12 128 VAL A O 1
ATOM 997 N N . LEU A 1 129 ? -1.863 6.275 -10.373 1.00 93.88 129 LEU A N 1
ATOM 998 C CA . LEU A 1 129 ? -1.944 5.144 -9.447 1.00 93.88 129 LEU A CA 1
ATOM 999 C C . LEU A 1 129 ? -1.160 5.422 -8.155 1.00 93.88 129 LEU A C 1
ATOM 1001 O O . LEU A 1 129 ? -1.698 5.226 -7.064 1.00 93.88 129 LEU A O 1
ATOM 1005 N N . PHE A 1 130 ? 0.068 5.938 -8.258 1.00 93.12 130 PHE A N 1
ATOM 1006 C CA . PHE A 1 130 ? 0.881 6.311 -7.094 1.00 93.12 130 PHE A CA 1
ATOM 1007 C C . PHE A 1 130 ? 0.211 7.413 -6.274 1.00 93.12 130 PHE A C 1
ATOM 1009 O O . PHE A 1 130 ? 0.093 7.281 -5.057 1.00 93.12 130 PHE A O 1
ATOM 1016 N N . ALA A 1 131 ? -0.281 8.469 -6.926 1.00 95.06 131 ALA A N 1
ATOM 1017 C CA . ALA A 1 131 ? -0.998 9.549 -6.258 1.00 95.06 131 ALA A CA 1
ATOM 1018 C C . ALA A 1 131 ? -2.256 9.028 -5.540 1.00 95.06 131 ALA A C 1
ATOM 1020 O O . ALA A 1 131 ? -2.472 9.334 -4.367 1.00 95.06 131 ALA A O 1
ATOM 1021 N N . PHE A 1 132 ? -3.050 8.184 -6.205 1.00 95.12 132 PHE A N 1
ATOM 1022 C CA . PHE A 1 132 ? -4.251 7.568 -5.638 1.00 95.12 132 PHE A CA 1
ATOM 1023 C C . PHE A 1 132 ? -3.946 6.725 -4.397 1.00 95.12 132 PHE A C 1
ATOM 1025 O O . PHE A 1 132 ? -4.672 6.823 -3.406 1.00 95.12 132 PHE A O 1
ATOM 1032 N N . LEU A 1 133 ? -2.858 5.945 -4.416 1.00 94.75 133 LEU A N 1
ATOM 1033 C CA . LEU A 1 133 ? -2.412 5.146 -3.271 1.00 94.75 133 LEU A CA 1
ATOM 1034 C C . LEU A 1 133 ? -2.086 5.994 -2.029 1.00 94.75 133 LEU A C 1
ATOM 1036 O O . LEU A 1 133 ? -2.086 5.454 -0.924 1.00 94.75 133 LEU A O 1
ATOM 1040 N N . GLY A 1 134 ? -1.901 7.312 -2.159 1.00 93.94 134 GLY A N 1
ATOM 1041 C CA . GLY A 1 134 ? -1.730 8.208 -1.012 1.00 93.94 134 GLY A CA 1
ATOM 1042 C C . GLY A 1 134 ? -2.949 8.222 -0.083 1.00 93.94 134 GLY A C 1
ATOM 1043 O O . GLY A 1 134 ? -2.803 8.298 1.137 1.00 93.94 134 GLY A O 1
ATOM 1044 N N . VAL A 1 135 ? -4.161 8.060 -0.632 1.00 95.12 135 VAL A N 1
ATOM 1045 C CA . VAL A 1 135 ? -5.411 8.029 0.148 1.00 95.12 135 VAL A CA 1
ATOM 1046 C C . VAL A 1 135 ? -5.471 6.818 1.094 1.00 95.12 135 VAL A C 1
ATOM 1048 O O . VAL A 1 135 ? -5.600 7.015 2.307 1.00 95.12 135 VAL A O 1
ATOM 1051 N N . PRO A 1 136 ? -5.375 5.557 0.614 1.00 94.88 136 PRO A N 1
ATOM 1052 C CA . PRO A 1 136 ? -5.390 4.404 1.504 1.00 94.88 136 PRO A CA 1
ATOM 1053 C C . PRO A 1 136 ? -4.137 4.327 2.389 1.00 94.88 136 PRO A C 1
ATOM 1055 O O . PRO A 1 136 ? -4.234 3.784 3.490 1.00 94.88 136 PRO A O 1
ATOM 1058 N N . LEU A 1 137 ? -3.001 4.909 1.980 1.00 94.19 137 LEU A N 1
ATOM 1059 C CA . LEU A 1 137 ? -1.802 4.984 2.822 1.00 94.19 137 LEU A CA 1
ATOM 1060 C C . LEU A 1 137 ? -2.003 5.918 4.029 1.00 94.19 137 LEU A C 1
ATOM 1062 O O . LEU A 1 137 ? -1.622 5.577 5.148 1.00 94.19 137 LEU A O 1
ATOM 1066 N N . ALA A 1 138 ? -2.700 7.045 3.852 1.00 94.75 138 ALA A N 1
ATOM 1067 C CA . ALA A 1 138 ? -3.080 7.914 4.968 1.00 94.75 138 ALA A CA 1
ATOM 1068 C C . ALA A 1 138 ? -3.926 7.157 6.011 1.00 94.75 138 ALA A C 1
ATOM 1070 O O . ALA A 1 138 ? -3.719 7.280 7.224 1.00 94.75 138 ALA A O 1
ATOM 1071 N N . ILE A 1 139 ? -4.862 6.330 5.529 1.00 93.75 139 ILE A N 1
ATOM 1072 C CA . ILE A 1 139 ? -5.722 5.484 6.366 1.00 93.75 139 ILE A CA 1
ATOM 1073 C C . ILE A 1 139 ? -4.891 4.427 7.100 1.00 93.75 139 ILE A C 1
ATOM 1075 O O . ILE A 1 139 ? -5.094 4.253 8.305 1.00 93.75 139 ILE A O 1
ATOM 1079 N N . LEU A 1 140 ? -3.942 3.776 6.413 1.00 93.62 140 LEU A N 1
ATOM 1080 C CA . LEU A 1 140 ? -3.029 2.782 6.989 1.00 93.62 140 LEU A CA 1
ATOM 1081 C C . LEU A 1 140 ? -2.274 3.332 8.206 1.00 93.62 140 LEU A C 1
ATOM 1083 O O . LEU A 1 140 ? -2.199 2.660 9.233 1.00 93.62 140 LEU A O 1
ATOM 1087 N N . TYR A 1 141 ? -1.748 4.555 8.109 1.00 91.31 141 TYR A N 1
ATOM 1088 C CA . TYR A 1 141 ? -0.946 5.162 9.176 1.00 91.31 141 TYR A CA 1
ATOM 1089 C C . TYR A 1 141 ? -1.764 5.766 10.318 1.00 91.31 141 TYR A C 1
ATOM 1091 O O . TYR A 1 141 ? -1.232 5.956 11.408 1.00 91.31 141 TYR A O 1
ATOM 1099 N N . SER A 1 142 ? -3.057 6.032 10.118 1.00 90.69 142 SER A N 1
ATOM 1100 C CA . SER A 1 142 ? -3.861 6.763 11.109 1.00 90.69 142 SER A CA 1
ATOM 1101 C C . SER A 1 142 ? -4.923 5.899 11.788 1.00 90.69 142 SER A C 1
ATOM 1103 O O . SER A 1 142 ? -5.028 5.869 13.017 1.00 90.69 142 SER A O 1
ATOM 1105 N N . VAL A 1 143 ? -5.744 5.188 11.009 1.00 91.00 143 VAL A N 1
ATOM 1106 C CA . VAL A 1 143 ? -6.958 4.533 11.525 1.00 91.00 143 VAL A CA 1
ATOM 1107 C C . VAL A 1 143 ? -6.648 3.371 12.477 1.00 91.00 143 VAL A C 1
ATOM 1109 O O . VAL A 1 143 ? -7.248 3.352 13.556 1.00 91.00 143 VAL A O 1
ATOM 1112 N N . PRO A 1 144 ? -5.715 2.444 12.180 1.00 91.12 144 PRO A N 1
ATOM 1113 C CA . PRO A 1 144 ? -5.373 1.353 13.097 1.00 91.12 144 PRO A CA 1
ATOM 1114 C C . PRO A 1 144 ? -4.899 1.851 14.468 1.00 91.12 144 PRO A C 1
ATOM 1116 O O . PRO A 1 144 ? -5.326 1.334 15.506 1.00 91.12 144 PRO A O 1
ATOM 1119 N N . PHE A 1 145 ? -4.074 2.901 14.481 1.00 90.38 145 PHE A N 1
ATOM 1120 C CA . PHE A 1 145 ? -3.556 3.518 15.702 1.00 90.38 145 PHE A CA 1
ATOM 1121 C C . PHE A 1 145 ? -4.662 4.214 16.494 1.00 90.38 145 PHE A C 1
ATOM 1123 O O . PHE A 1 145 ? -4.790 3.981 17.696 1.00 90.38 145 PHE A O 1
ATOM 1130 N N . ALA A 1 146 ? -5.519 4.993 15.829 1.00 88.69 146 ALA A N 1
ATOM 1131 C CA . ALA A 1 146 ? -6.646 5.663 16.475 1.00 88.69 146 ALA A CA 1
ATOM 1132 C C . ALA A 1 146 ? -7.659 4.665 17.067 1.00 88.69 146 ALA A C 1
ATOM 1134 O O . ALA A 1 146 ? -8.107 4.829 18.203 1.00 88.69 146 ALA A O 1
ATOM 1135 N N . VAL A 1 147 ? -7.984 3.597 16.330 1.00 88.06 147 VAL A N 1
ATOM 1136 C CA . VAL A 1 147 ? -8.859 2.502 16.787 1.00 88.06 147 VAL A CA 1
ATOM 1137 C C . VAL A 1 147 ? -8.263 1.803 18.008 1.00 88.06 147 VAL A C 1
ATOM 1139 O O . VAL A 1 147 ? -8.971 1.549 18.984 1.00 88.06 147 VAL A O 1
ATOM 1142 N N . THR A 1 148 ? -6.962 1.515 17.976 1.00 89.06 148 THR A N 1
ATOM 1143 C CA . THR A 1 148 ? -6.247 0.870 19.085 1.00 89.06 148 THR A CA 1
ATOM 1144 C C . THR A 1 148 ? -6.221 1.761 20.323 1.00 89.06 148 THR A C 1
ATOM 1146 O O . THR A 1 148 ? -6.534 1.292 21.418 1.00 89.06 148 THR A O 1
ATOM 1149 N N . ALA A 1 149 ? -5.923 3.050 20.156 1.00 86.75 149 ALA A N 1
ATOM 1150 C CA . ALA A 1 149 ? -5.898 4.022 21.242 1.00 86.75 149 ALA A CA 1
ATOM 1151 C C . ALA A 1 149 ? -7.267 4.179 21.919 1.00 86.75 149 ALA A C 1
ATOM 1153 O O . ALA A 1 149 ? -7.367 4.106 23.143 1.00 86.75 149 ALA A O 1
ATOM 1154 N N . GLN A 1 150 ? -8.341 4.311 21.135 1.00 84.56 150 GLN A N 1
ATOM 1155 C CA . GLN A 1 150 ? -9.703 4.414 21.670 1.00 84.56 150 GLN A CA 1
ATOM 1156 C C . GLN A 1 150 ? -10.137 3.138 22.393 1.00 84.56 150 GLN A C 1
ATOM 1158 O O . GLN A 1 150 ? -10.784 3.203 23.442 1.00 84.56 150 GLN A O 1
ATOM 1163 N N . LEU A 1 151 ? -9.767 1.969 21.865 1.00 84.75 151 LEU A N 1
ATOM 1164 C CA . LEU A 1 151 ? -10.088 0.696 22.502 1.00 84.75 151 LEU A CA 1
ATOM 1165 C C . LEU A 1 151 ? -9.318 0.501 23.815 1.00 84.75 151 LEU A C 1
ATOM 1167 O O . LEU A 1 151 ? -9.883 -0.051 24.758 1.00 84.75 151 LEU A O 1
ATOM 1171 N N . ALA A 1 152 ? -8.071 0.976 23.890 1.00 86.19 152 ALA A N 1
ATOM 1172 C CA . ALA A 1 152 ? -7.286 0.996 25.120 1.00 86.19 152 ALA A CA 1
ATOM 1173 C C . ALA A 1 152 ? -7.928 1.911 26.173 1.00 86.19 152 ALA A C 1
ATOM 1175 O O . ALA A 1 152 ? -8.229 1.448 27.271 1.00 86.19 152 ALA A O 1
ATOM 1176 N N . ALA A 1 153 ? -8.249 3.156 25.800 1.00 84.00 153 ALA A N 1
ATOM 1177 C CA . ALA A 1 153 ? -8.879 4.131 26.691 1.00 84.00 153 ALA A CA 1
ATOM 1178 C C . ALA A 1 153 ? -10.232 3.644 27.238 1.00 84.00 153 ALA A C 1
ATOM 1180 O O . ALA A 1 153 ? -10.503 3.757 28.428 1.00 84.00 153 ALA A O 1
ATOM 1181 N N . THR A 1 154 ? -11.063 3.027 26.390 1.00 80.81 154 THR A N 1
ATOM 1182 C CA . THR A 1 154 ? -12.392 2.525 26.795 1.00 80.81 154 THR A CA 1
ATOM 1183 C C . THR A 1 154 ? -12.305 1.329 27.747 1.00 80.81 154 THR A C 1
ATOM 1185 O O . THR A 1 154 ? -13.208 1.109 28.548 1.00 80.81 154 THR A O 1
ATOM 1188 N N . ARG A 1 155 ? -11.237 0.528 27.658 1.00 80.19 155 ARG A N 1
ATOM 1189 C CA . ARG A 1 155 ? -11.045 -0.680 28.477 1.00 80.19 155 ARG A CA 1
ATOM 1190 C C . ARG A 1 155 ? -10.132 -0.455 29.687 1.00 80.19 155 ARG A C 1
ATOM 1192 O O . ARG A 1 155 ? -9.762 -1.431 30.329 1.00 80.19 155 ARG A O 1
ATOM 1199 N N . GLY A 1 156 ? -9.754 0.793 29.975 1.00 75.25 156 GLY A N 1
ATOM 1200 C CA . GLY A 1 156 ? -8.834 1.129 31.068 1.00 75.25 156 GLY A CA 1
ATOM 1201 C C . GLY A 1 156 ? -7.403 0.615 30.864 1.00 75.25 156 GLY A C 1
ATOM 1202 O O . GLY A 1 156 ? -6.666 0.456 31.830 1.00 75.25 156 GLY A O 1
ATOM 1203 N N . GLY A 1 157 ? -7.009 0.314 29.624 1.00 75.69 157 GLY A N 1
ATOM 1204 C CA . GLY A 1 157 ? -5.666 -0.155 29.284 1.00 75.69 157 GLY A CA 1
ATOM 1205 C C . GLY A 1 157 ? -4.710 0.992 28.950 1.00 75.69 157 GLY A C 1
ATOM 1206 O O . GLY A 1 157 ? -5.124 2.042 28.461 1.00 75.69 157 GLY A O 1
ATOM 1207 N N . GLY A 1 158 ? -3.406 0.773 29.148 1.00 84.25 158 GLY A N 1
ATOM 1208 C CA . GLY A 1 158 ? -2.374 1.740 28.770 1.00 84.25 158 GLY A CA 1
ATOM 1209 C C . GLY A 1 158 ? -2.336 1.967 27.255 1.00 84.25 158 GLY A C 1
ATOM 1210 O O . GLY A 1 158 ? -2.007 1.051 26.498 1.00 84.25 158 GLY A O 1
ATOM 1211 N N . GLN A 1 159 ? -2.651 3.189 26.812 1.00 82.56 159 GLN A N 1
ATOM 1212 C CA . GLN A 1 159 ? -2.698 3.555 25.391 1.00 82.56 159 GLN A CA 1
ATOM 1213 C C . GLN A 1 159 ? -1.361 3.288 24.690 1.00 82.56 159 GLN A C 1
ATOM 1215 O O . GLN A 1 159 ? -1.350 2.619 23.659 1.00 82.56 159 GLN A O 1
ATOM 1220 N N . GLY A 1 160 ? -0.249 3.733 25.290 1.00 83.88 160 GLY A N 1
ATOM 1221 C CA . GLY A 1 160 ? 1.100 3.543 24.746 1.00 83.88 160 GLY A CA 1
ATOM 1222 C C . GLY A 1 160 ? 1.491 2.070 24.592 1.00 83.88 160 GLY A C 1
ATOM 1223 O O . GLY A 1 160 ? 2.028 1.673 23.559 1.00 83.88 160 GLY A O 1
ATOM 1224 N N . LEU A 1 161 ? 1.148 1.231 25.577 1.00 86.38 161 LEU A N 1
ATOM 1225 C CA . LEU A 1 161 ? 1.404 -0.210 25.515 1.00 86.38 161 LEU A CA 1
ATOM 1226 C C . LEU A 1 161 ? 0.609 -0.862 24.379 1.00 86.38 161 LEU A C 1
ATOM 1228 O O . LEU A 1 161 ? 1.154 -1.632 23.595 1.00 86.38 161 LEU A O 1
ATOM 1232 N N . CYS A 1 162 ? -0.672 -0.516 24.249 1.00 86.81 162 CYS A N 1
ATOM 1233 C CA . CYS A 1 162 ? -1.534 -1.054 23.202 1.00 86.81 162 CYS A CA 1
ATOM 1234 C C . CYS A 1 162 ? -1.064 -0.659 21.795 1.00 86.81 162 CYS A C 1
ATOM 1236 O O . CYS A 1 162 ? -1.069 -1.495 20.892 1.00 86.81 162 CYS A O 1
ATOM 1238 N N . THR A 1 163 ? -0.623 0.587 21.607 1.00 86.81 163 THR A N 1
ATOM 1239 C CA . THR A 1 163 ? -0.011 1.031 20.345 1.00 86.81 163 THR A CA 1
ATOM 1240 C C . THR A 1 163 ? 1.350 0.379 20.100 1.00 86.81 163 THR A C 1
ATOM 1242 O O . THR A 1 163 ? 1.677 0.071 18.959 1.00 86.81 163 THR A O 1
ATOM 1245 N N . GLY A 1 164 ? 2.122 0.087 21.152 1.00 87.81 164 GLY A N 1
ATOM 1246 C CA . GLY A 1 164 ? 3.361 -0.689 21.042 1.00 87.81 164 GLY A CA 1
ATOM 1247 C C . GLY A 1 164 ? 3.110 -2.114 20.537 1.00 87.81 164 GLY A C 1
ATOM 1248 O O . GLY A 1 164 ? 3.764 -2.566 19.602 1.00 87.81 164 GLY A O 1
ATOM 1249 N N . VAL A 1 165 ? 2.098 -2.799 21.078 1.00 90.25 165 VAL A N 1
ATOM 1250 C CA . VAL A 1 165 ? 1.685 -4.137 20.608 1.00 90.25 165 VAL A CA 1
ATOM 1251 C C . VAL A 1 165 ? 1.169 -4.095 19.162 1.00 90.25 165 VAL A C 1
ATOM 1253 O O . VAL A 1 165 ? 1.409 -5.026 18.390 1.00 90.25 165 VAL A O 1
ATOM 1256 N N . LEU A 1 166 ? 0.508 -3.005 18.761 1.00 90.62 166 LEU A N 1
ATOM 1257 C CA . LEU A 1 166 ? 0.122 -2.788 17.366 1.00 90.62 166 LEU A CA 1
ATOM 1258 C C . LEU A 1 166 ? 1.348 -2.749 16.445 1.00 90.62 166 LEU A C 1
ATOM 1260 O O . LEU A 1 166 ? 1.346 -3.444 15.436 1.00 90.62 166 LEU A O 1
ATOM 1264 N N . ASN A 1 167 ? 2.413 -2.030 16.818 1.00 92.69 167 ASN A N 1
ATOM 1265 C CA . ASN A 1 167 ? 3.656 -1.989 16.038 1.00 92.69 167 ASN A CA 1
ATOM 1266 C C . ASN A 1 167 ? 4.315 -3.365 15.899 1.00 92.69 167 ASN A C 1
ATOM 1268 O O . ASN A 1 167 ? 4.824 -3.689 14.831 1.00 92.69 167 ASN A O 1
ATOM 1272 N N . ILE A 1 168 ? 4.249 -4.222 16.922 1.00 91.50 168 ILE A N 1
ATOM 1273 C CA . ILE A 1 168 ? 4.737 -5.608 16.807 1.00 91.50 168 ILE A CA 1
ATOM 1274 C C . ILE A 1 168 ? 3.967 -6.367 15.713 1.00 91.50 168 ILE A C 1
ATOM 1276 O O . ILE A 1 168 ? 4.557 -7.123 14.944 1.00 91.50 168 ILE A O 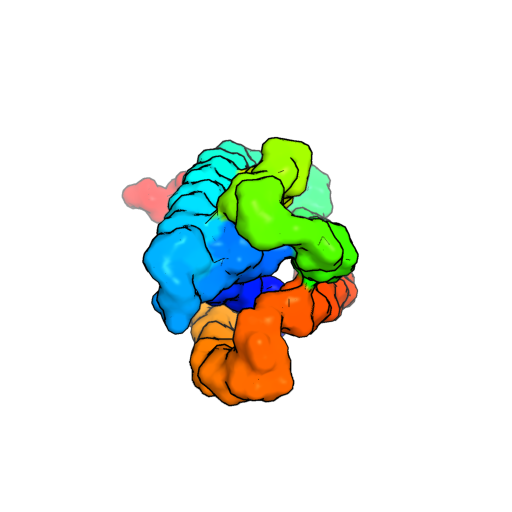1
ATOM 1280 N N . SER A 1 169 ? 2.664 -6.107 15.577 1.00 90.62 169 SER A N 1
ATOM 1281 C CA . SER A 1 169 ? 1.830 -6.705 14.521 1.00 90.62 169 SER A CA 1
ATOM 1282 C C . SER A 1 169 ? 2.142 -6.170 13.120 1.00 90.62 169 SER A C 1
ATOM 1284 O O . SER A 1 169 ? 1.701 -6.762 12.142 1.00 90.62 169 SER A O 1
ATOM 1286 N N . ILE A 1 170 ? 2.897 -5.074 13.017 1.00 91.81 170 ILE A N 1
ATOM 1287 C CA . ILE A 1 170 ? 3.399 -4.503 11.760 1.00 91.81 170 ILE A CA 1
ATOM 1288 C C . ILE A 1 170 ? 4.776 -5.088 11.431 1.00 91.81 170 ILE A C 1
ATOM 1290 O O . ILE A 1 170 ? 5.009 -5.575 10.325 1.00 91.81 170 ILE A O 1
ATOM 1294 N N . VAL A 1 171 ? 5.675 -5.085 12.418 1.00 91.50 171 VAL A N 1
ATOM 1295 C CA . VAL A 1 171 ? 7.076 -5.493 12.255 1.00 91.50 171 VAL A CA 1
ATOM 1296 C C . VAL A 1 171 ? 7.213 -6.994 11.998 1.00 91.50 171 VAL A C 1
ATOM 1298 O O . VAL A 1 171 ? 8.067 -7.391 11.215 1.00 91.50 171 VAL A O 1
ATOM 1301 N N . ILE A 1 172 ? 6.379 -7.850 12.598 1.00 90.25 172 ILE A N 1
ATOM 1302 C CA . ILE A 1 172 ? 6.458 -9.300 12.343 1.00 90.25 172 ILE A CA 1
ATOM 1303 C C . ILE A 1 172 ? 6.228 -9.615 10.848 1.00 90.25 172 ILE A C 1
ATOM 1305 O O . ILE A 1 172 ? 7.108 -10.223 10.237 1.00 90.25 172 ILE A O 1
ATOM 1309 N N . PRO A 1 173 ? 5.120 -9.170 10.218 1.00 86.44 173 PRO A N 1
ATOM 1310 C CA . PRO A 1 173 ? 4.951 -9.242 8.766 1.00 86.44 173 PRO A CA 1
ATOM 1311 C C . PRO A 1 173 ? 6.109 -8.648 7.962 1.00 86.44 173 PRO A C 1
ATOM 1313 O O . PRO A 1 173 ? 6.533 -9.250 6.976 1.00 86.44 173 PRO A O 1
ATOM 1316 N N . GLN A 1 174 ? 6.639 -7.499 8.399 1.00 87.50 174 GLN A N 1
ATOM 1317 C CA . GLN A 1 174 ? 7.761 -6.829 7.740 1.00 87.50 174 GLN A CA 1
ATOM 1318 C C . GLN A 1 174 ? 8.989 -7.726 7.656 1.00 87.50 174 GLN A C 1
ATOM 1320 O O . GLN A 1 174 ? 9.577 -7.870 6.589 1.00 87.50 174 GLN A O 1
ATOM 1325 N N . VAL A 1 175 ? 9.370 -8.335 8.780 1.00 89.81 175 VAL A N 1
ATOM 1326 C CA . VAL A 1 175 ? 10.541 -9.211 8.863 1.00 89.81 175 VAL A CA 1
ATOM 1327 C C . VAL A 1 175 ? 10.337 -10.449 7.995 1.00 89.81 175 VAL A C 1
ATOM 1329 O O . VAL A 1 175 ? 11.247 -10.827 7.266 1.00 89.81 175 VAL A O 1
ATOM 1332 N N . ILE A 1 176 ? 9.141 -11.045 8.011 1.00 86.69 176 ILE A N 1
ATOM 1333 C CA . ILE A 1 176 ? 8.827 -12.221 7.186 1.00 86.69 176 ILE A CA 1
ATOM 1334 C C . ILE A 1 176 ? 8.987 -11.902 5.694 1.00 86.69 176 ILE A C 1
ATOM 1336 O O . ILE A 1 176 ? 9.660 -12.646 4.984 1.00 86.69 176 ILE A O 1
ATOM 1340 N N . ILE A 1 177 ? 8.408 -10.793 5.219 1.00 85.06 177 ILE A N 1
ATOM 1341 C CA . ILE A 1 177 ? 8.507 -10.417 3.802 1.00 85.06 177 ILE A CA 1
ATOM 1342 C C . ILE A 1 177 ? 9.933 -9.994 3.442 1.00 85.06 177 ILE A C 1
ATOM 1344 O O . ILE A 1 177 ? 10.434 -10.417 2.406 1.00 85.06 177 ILE A O 1
ATOM 1348 N N . ALA A 1 178 ? 10.616 -9.226 4.293 1.00 84.38 178 ALA A N 1
ATOM 1349 C CA . ALA A 1 178 ? 11.986 -8.788 4.031 1.00 84.38 178 ALA A CA 1
ATOM 1350 C C . ALA A 1 178 ? 12.966 -9.968 3.921 1.00 84.38 178 ALA A C 1
ATOM 1352 O O . ALA A 1 178 ? 13.803 -9.991 3.022 1.00 84.38 178 ALA A O 1
ATOM 1353 N N . LEU A 1 179 ? 12.838 -10.976 4.791 1.00 86.75 179 LEU A N 1
ATOM 1354 C CA . LEU A 1 179 ? 13.635 -12.206 4.705 1.00 86.75 179 LEU A CA 1
ATOM 1355 C C . LEU A 1 179 ? 13.259 -13.052 3.478 1.00 86.75 179 LEU A C 1
ATOM 1357 O O . LEU A 1 179 ? 14.116 -13.722 2.905 1.00 86.75 179 LEU A O 1
ATOM 1361 N N . GLY A 1 180 ? 11.988 -13.015 3.071 1.00 83.38 180 GLY A N 1
ATOM 1362 C CA . GLY A 1 180 ? 11.480 -13.722 1.897 1.00 83.38 180 GLY A CA 1
ATOM 1363 C C . GLY A 1 180 ? 11.789 -13.051 0.556 1.00 83.38 180 GLY A C 1
ATOM 1364 O O . GLY A 1 180 ? 11.749 -13.736 -0.462 1.00 83.38 180 GLY A O 1
ATOM 1365 N N . ALA A 1 181 ? 12.126 -11.757 0.537 1.00 79.25 181 ALA A N 1
ATOM 1366 C CA . ALA A 1 181 ? 12.314 -10.967 -0.682 1.00 79.25 181 ALA A CA 1
ATOM 1367 C C . ALA A 1 181 ? 13.411 -11.531 -1.603 1.00 79.25 181 ALA A C 1
ATOM 1369 O O . ALA A 1 181 ? 13.183 -11.735 -2.789 1.00 79.25 181 ALA A O 1
ATOM 1370 N N . GLY A 1 182 ? 14.573 -11.896 -1.051 1.00 80.56 182 GLY A N 1
ATOM 1371 C CA . GLY A 1 182 ? 15.672 -12.467 -1.843 1.00 80.56 182 GLY A CA 1
ATOM 1372 C C . GLY A 1 182 ? 15.309 -13.792 -2.539 1.00 80.56 182 GLY A C 1
ATOM 1373 O O . GLY A 1 182 ? 15.452 -13.899 -3.759 1.00 80.56 182 GLY A O 1
ATOM 1374 N N . PRO A 1 183 ? 14.822 -14.811 -1.800 1.00 83.69 183 PRO A N 1
ATOM 1375 C CA . PRO A 1 183 ? 14.324 -16.049 -2.402 1.00 83.69 183 PRO A CA 1
ATOM 1376 C C . PRO A 1 183 ? 13.170 -15.827 -3.387 1.00 83.69 183 PRO A C 1
ATOM 1378 O O . PRO A 1 183 ? 13.103 -16.500 -4.414 1.00 83.69 183 PRO A O 1
ATOM 1381 N N . TRP A 1 184 ? 12.277 -14.880 -3.092 1.00 80.56 184 TRP A N 1
ATOM 1382 C CA . TRP A 1 184 ? 11.160 -14.513 -3.959 1.00 80.56 184 TRP A CA 1
ATOM 1383 C C . TRP A 1 184 ? 11.638 -13.999 -5.321 1.00 80.56 184 TRP A C 1
ATOM 1385 O O . TRP A 1 184 ? 11.210 -14.513 -6.357 1.00 80.56 184 TRP A O 1
ATOM 1395 N N . ASP A 1 185 ? 12.583 -13.060 -5.325 1.00 76.62 185 ASP A N 1
ATOM 1396 C CA . ASP A 1 185 ? 13.154 -12.496 -6.550 1.00 76.62 185 ASP A CA 1
ATOM 1397 C C . ASP A 1 185 ? 13.855 -13.560 -7.401 1.00 76.62 185 ASP A C 1
ATOM 1399 O O . ASP A 1 185 ? 13.795 -13.520 -8.633 1.00 76.62 185 ASP A O 1
ATOM 1403 N N . ALA A 1 186 ? 14.489 -14.547 -6.759 1.00 77.06 186 ALA A N 1
ATOM 1404 C CA . ALA A 1 186 ? 15.113 -15.674 -7.447 1.00 77.06 186 ALA A CA 1
ATOM 1405 C C . ALA A 1 186 ? 14.081 -16.622 -8.085 1.00 77.06 186 ALA A C 1
ATOM 1407 O O . ALA A 1 186 ? 14.303 -17.100 -9.198 1.00 77.06 186 ALA A O 1
ATOM 1408 N N . LEU A 1 187 ? 12.955 -16.877 -7.410 1.00 77.19 187 LEU A N 1
ATOM 1409 C CA . LEU A 1 187 ? 11.893 -17.770 -7.890 1.00 77.19 187 LEU A CA 1
ATOM 1410 C C . LEU A 1 187 ? 11.112 -17.185 -9.071 1.00 77.19 187 LEU A C 1
ATOM 1412 O O . LEU A 1 187 ? 10.766 -17.917 -9.995 1.00 77.19 187 LEU A O 1
ATOM 1416 N N . PHE A 1 188 ? 10.844 -15.879 -9.054 1.00 74.25 188 PHE A N 1
ATOM 1417 C CA . PHE A 1 188 ? 10.024 -15.206 -10.069 1.00 74.25 188 PHE A CA 1
ATOM 1418 C C . PHE A 1 188 ? 10.839 -14.426 -11.107 1.00 74.25 188 PHE A C 1
ATOM 1420 O O . PHE A 1 188 ? 10.296 -13.595 -11.835 1.00 74.25 188 PHE A O 1
ATOM 1427 N N . GLY A 1 189 ? 12.144 -14.697 -11.203 1.00 65.31 189 GLY A N 1
ATOM 1428 C CA . GLY A 1 189 ? 12.996 -14.141 -12.254 1.00 65.31 189 GLY A CA 1
ATOM 1429 C C . GLY A 1 189 ? 13.120 -12.616 -12.210 1.00 65.31 189 GLY A C 1
ATOM 1430 O O . GLY A 1 189 ? 13.253 -11.998 -13.263 1.00 65.31 189 GLY A O 1
ATOM 1431 N N . LYS A 1 190 ? 13.093 -12.020 -11.007 1.00 65.44 190 LYS A N 1
ATOM 1432 C CA . LYS A 1 190 ? 13.114 -10.565 -10.742 1.00 65.44 190 LYS A CA 1
ATOM 1433 C C . LYS A 1 190 ? 11.905 -9.779 -11.266 1.00 65.44 190 LYS A C 1
ATOM 1435 O O . LYS A 1 190 ? 11.987 -8.561 -11.372 1.00 65.44 190 LYS A O 1
ATOM 1440 N N . GLY A 1 191 ? 10.816 -10.455 -11.633 1.00 66.19 191 GLY A N 1
ATOM 1441 C CA . GLY A 1 191 ? 9.566 -9.791 -11.993 1.00 66.19 191 GLY A CA 1
ATOM 1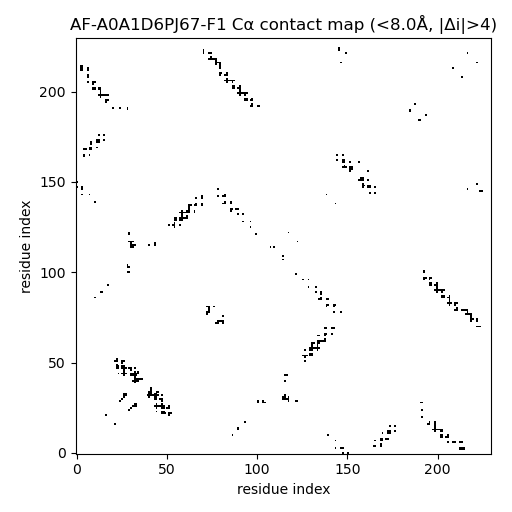442 C C . GLY A 1 191 ? 8.758 -9.414 -10.752 1.00 66.19 191 GLY A C 1
ATOM 1443 O O . GLY A 1 191 ? 8.490 -10.260 -9.898 1.00 66.19 191 GLY A O 1
ATOM 1444 N N . ASN A 1 192 ? 8.293 -8.171 -10.692 1.00 80.19 192 ASN A N 1
ATOM 1445 C CA . ASN A 1 192 ? 7.538 -7.615 -9.565 1.00 80.19 192 ASN A CA 1
ATOM 1446 C C . ASN A 1 192 ? 6.036 -7.986 -9.601 1.00 80.19 192 ASN A C 1
ATOM 1448 O O . ASN A 1 192 ? 5.327 -7.901 -8.596 1.00 80.19 192 ASN A O 1
ATOM 1452 N N . ILE A 1 193 ? 5.535 -8.469 -10.746 1.00 83.19 193 ILE A N 1
ATOM 1453 C CA . ILE A 1 193 ? 4.112 -8.790 -10.985 1.00 83.19 193 ILE A CA 1
ATOM 1454 C C . ILE A 1 193 ? 3.536 -9.797 -9.974 1.00 83.19 193 ILE A C 1
ATOM 1456 O O . ILE A 1 193 ? 2.468 -9.522 -9.413 1.00 83.19 193 ILE A O 1
ATOM 1460 N N . PRO A 1 194 ? 4.191 -10.943 -9.687 1.00 84.94 194 PRO A N 1
ATOM 1461 C CA . PRO A 1 194 ? 3.662 -11.912 -8.729 1.00 84.94 194 PRO A CA 1
ATOM 1462 C C . PRO A 1 194 ? 3.543 -11.317 -7.323 1.00 84.94 194 PRO A C 1
ATOM 1464 O O . PRO A 1 194 ? 2.604 -11.642 -6.595 1.00 84.94 194 PRO A O 1
ATOM 1467 N N . ALA A 1 195 ? 4.455 -10.409 -6.956 1.00 86.44 195 ALA A N 1
ATOM 1468 C CA . ALA A 1 195 ? 4.444 -9.744 -5.659 1.00 86.44 195 ALA A CA 1
ATOM 1469 C C . ALA A 1 195 ? 3.200 -8.849 -5.517 1.00 86.44 195 ALA A C 1
ATOM 1471 O O . ALA A 1 195 ? 2.514 -8.904 -4.495 1.00 86.44 195 ALA A O 1
ATOM 1472 N N . PHE A 1 196 ? 2.835 -8.106 -6.570 1.00 88.75 196 PHE A N 1
ATOM 1473 C CA . PHE A 1 196 ? 1.598 -7.315 -6.600 1.00 88.75 196 PHE A CA 1
ATOM 1474 C C . PHE A 1 196 ? 0.329 -8.178 -6.634 1.00 88.75 196 PHE A C 1
ATOM 1476 O O . PHE A 1 196 ? -0.679 -7.820 -6.024 1.00 88.75 196 PHE A O 1
ATOM 1483 N N . GLY A 1 197 ? 0.365 -9.343 -7.286 1.00 89.44 197 GLY A N 1
ATOM 1484 C CA . GLY A 1 197 ? -0.742 -10.305 -7.244 1.00 89.44 197 GLY A CA 1
ATOM 1485 C C . GLY A 1 197 ? -1.011 -10.813 -5.824 1.00 89.44 197 GLY A C 1
ATOM 1486 O O . GLY A 1 197 ? -2.147 -10.780 -5.346 1.00 89.44 197 GLY A O 1
ATOM 1487 N N . VAL A 1 198 ? 0.048 -11.208 -5.111 1.00 90.00 198 VAL A N 1
ATOM 1488 C CA . VAL A 1 198 ? -0.034 -11.622 -3.702 1.00 90.00 198 VAL A CA 1
ATOM 1489 C C . VAL A 1 198 ? -0.468 -10.465 -2.801 1.00 90.00 198 VAL A C 1
ATOM 1491 O O . VAL A 1 198 ? -1.332 -10.654 -1.943 1.00 90.00 198 VAL A O 1
ATOM 1494 N N . ALA A 1 199 ? 0.050 -9.256 -3.030 1.00 91.44 199 ALA A N 1
ATOM 1495 C CA . ALA A 1 199 ? -0.394 -8.046 -2.340 1.00 91.44 199 ALA A CA 1
ATOM 1496 C C . ALA A 1 199 ? -1.904 -7.815 -2.497 1.00 91.44 199 ALA A C 1
ATOM 1498 O O . ALA A 1 199 ? -2.601 -7.563 -1.514 1.00 91.44 199 ALA A O 1
ATOM 1499 N N . SER A 1 200 ? -2.428 -7.959 -3.719 1.00 93.50 200 SER A N 1
ATOM 1500 C CA . SER A 1 200 ? -3.859 -7.827 -4.006 1.00 93.50 200 SER A CA 1
ATOM 1501 C C . SER A 1 200 ? -4.690 -8.872 -3.252 1.00 93.50 200 SER A C 1
ATOM 1503 O O . SER A 1 200 ? -5.696 -8.527 -2.629 1.00 93.50 200 SER A O 1
ATOM 1505 N N . ALA A 1 201 ? -4.236 -10.129 -3.210 1.00 93.06 201 ALA A N 1
ATOM 1506 C CA . ALA A 1 201 ? -4.897 -11.187 -2.447 1.00 93.06 201 ALA A CA 1
ATOM 1507 C C . ALA A 1 201 ? -4.913 -10.891 -0.936 1.00 93.06 201 ALA A C 1
ATOM 1509 O O . ALA A 1 201 ? -5.962 -11.006 -0.299 1.00 93.06 201 ALA A O 1
A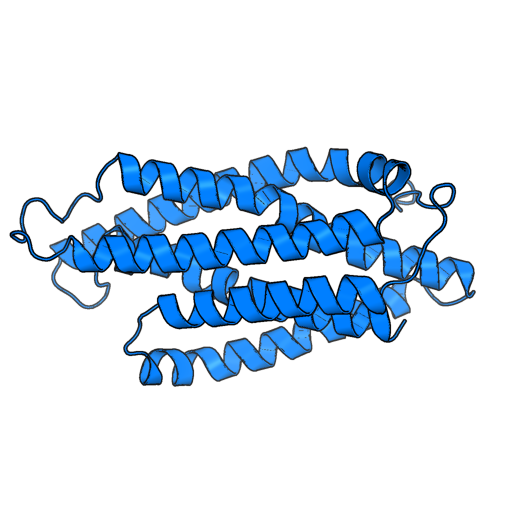TOM 1510 N N . PHE A 1 202 ? -3.791 -10.447 -0.359 1.00 93.31 202 PHE A N 1
ATOM 1511 C CA . PHE A 1 202 ? -3.748 -10.041 1.049 1.00 93.31 202 PHE A CA 1
ATOM 1512 C C . PHE A 1 202 ? -4.649 -8.840 1.334 1.00 93.31 202 PHE A C 1
ATOM 1514 O O . PHE A 1 202 ? -5.322 -8.832 2.362 1.00 93.31 202 PHE A O 1
ATOM 1521 N N . ALA A 1 203 ? -4.726 -7.864 0.428 1.00 93.88 203 ALA A N 1
ATOM 1522 C CA . ALA A 1 203 ? -5.622 -6.718 0.567 1.00 93.88 203 ALA A CA 1
ATOM 1523 C C . ALA A 1 203 ? -7.098 -7.150 0.541 1.00 93.88 203 ALA A C 1
ATOM 1525 O O . ALA A 1 203 ? -7.899 -6.686 1.355 1.00 93.88 203 ALA A O 1
ATOM 1526 N N . LEU A 1 204 ? -7.459 -8.090 -0.339 1.00 94.88 204 LEU A N 1
ATOM 1527 C CA . LEU A 1 204 ? -8.801 -8.670 -0.392 1.00 94.88 204 LEU A CA 1
ATOM 1528 C C . LEU A 1 204 ? -9.144 -9.401 0.911 1.00 94.88 204 LEU A C 1
ATOM 1530 O O . LEU A 1 204 ? -10.194 -9.150 1.506 1.00 94.88 204 LEU A O 1
ATOM 1534 N N . VAL A 1 205 ? -8.241 -10.263 1.389 1.00 93.81 205 VAL A N 1
ATOM 1535 C CA . VAL A 1 205 ? -8.403 -10.973 2.666 1.00 93.81 205 VAL A CA 1
ATOM 1536 C C . VAL A 1 205 ? -8.500 -9.975 3.820 1.00 93.81 205 VAL A C 1
ATOM 1538 O O . VAL A 1 205 ? -9.391 -10.106 4.653 1.00 93.81 205 VAL A O 1
ATOM 1541 N N . GLY A 1 206 ? -7.659 -8.940 3.853 1.00 91.19 206 GLY A N 1
ATOM 1542 C CA . GLY A 1 206 ? -7.691 -7.876 4.859 1.00 91.19 206 GLY A CA 1
ATOM 1543 C C . GLY A 1 206 ? -9.018 -7.120 4.872 1.00 91.19 206 GLY A C 1
ATOM 1544 O O . GLY A 1 206 ? -9.581 -6.882 5.942 1.00 91.19 206 GLY A O 1
ATOM 1545 N N . GLY A 1 207 ? -9.571 -6.826 3.693 1.00 90.50 207 GLY A N 1
ATOM 1546 C CA . GLY A 1 207 ? -10.899 -6.235 3.531 1.00 90.50 207 GLY A CA 1
ATOM 1547 C C . GLY A 1 207 ? -12.005 -7.141 4.073 1.00 90.50 207 GLY A C 1
ATOM 1548 O O . GLY A 1 207 ? -12.783 -6.716 4.927 1.00 90.50 207 GLY A O 1
ATOM 1549 N N . VAL A 1 208 ? -12.046 -8.406 3.645 1.00 92.75 208 VAL A N 1
ATOM 1550 C CA . VAL A 1 208 ? -13.061 -9.390 4.068 1.00 92.75 208 VAL A CA 1
ATOM 1551 C C . VAL A 1 208 ? -12.975 -9.671 5.569 1.00 92.75 208 VAL A C 1
ATOM 1553 O O . VAL A 1 208 ? -13.968 -9.554 6.286 1.00 92.75 208 VAL A O 1
ATOM 1556 N N . VAL A 1 209 ? -11.785 -9.975 6.085 1.00 90.69 209 VAL A N 1
ATOM 1557 C CA . VAL A 1 209 ? -11.552 -10.203 7.518 1.00 90.69 209 VAL A CA 1
ATOM 1558 C C . VAL A 1 209 ? -11.886 -8.942 8.316 1.00 90.69 209 VAL A C 1
ATOM 1560 O O . VAL A 1 209 ? -12.518 -9.027 9.371 1.00 90.69 209 VAL A O 1
ATOM 1563 N N . GLY A 1 210 ? -11.548 -7.761 7.794 1.00 88.69 210 GLY A N 1
ATOM 1564 C CA . GLY A 1 210 ? -11.904 -6.475 8.384 1.00 88.69 210 GLY A CA 1
ATOM 1565 C C . GLY A 1 210 ? -13.416 -6.263 8.484 1.00 88.69 210 GLY A C 1
ATOM 1566 O O . GLY A 1 210 ? -13.901 -5.762 9.504 1.00 88.69 210 GLY A O 1
ATOM 1567 N N . VAL A 1 211 ? -14.184 -6.712 7.483 1.00 90.12 211 VAL A N 1
ATOM 1568 C CA . VAL A 1 211 ? -15.652 -6.700 7.535 1.00 90.12 211 VAL A CA 1
ATOM 1569 C C . VAL A 1 211 ? -16.158 -7.545 8.691 1.00 90.12 211 VAL A C 1
ATOM 1571 O O . VAL A 1 211 ? -17.090 -7.108 9.345 1.00 90.12 211 VAL A O 1
ATOM 1574 N N . PHE A 1 212 ? -15.592 -8.705 9.004 1.00 87.38 212 PHE A N 1
ATOM 1575 C CA . PHE A 1 212 ? -16.158 -9.553 10.062 1.00 87.38 212 PHE A CA 1
ATOM 1576 C C . PHE A 1 212 ? -15.605 -9.248 11.458 1.00 87.38 212 PHE A C 1
ATOM 1578 O O . PHE A 1 212 ? -16.365 -9.241 12.427 1.00 87.38 212 PHE A O 1
ATOM 1585 N N . LEU A 1 213 ? -14.310 -8.943 11.572 1.00 87.19 213 LEU A N 1
ATOM 1586 C CA . LEU A 1 213 ? -13.600 -8.927 12.855 1.00 87.19 213 LEU A CA 1
ATOM 1587 C C . LEU A 1 213 ? -13.370 -7.532 13.453 1.00 87.19 213 LEU A C 1
ATOM 1589 O O . LEU A 1 213 ? -13.134 -7.429 14.664 1.00 87.19 213 LEU A O 1
ATOM 1593 N N . LEU A 1 214 ? -13.425 -6.448 12.664 1.00 86.94 214 LEU A N 1
ATOM 1594 C CA . LEU A 1 214 ? -13.174 -5.110 13.215 1.00 86.94 214 LEU A CA 1
ATOM 1595 C C . LEU A 1 214 ? -14.305 -4.666 14.161 1.00 86.94 214 LEU A C 1
ATOM 1597 O O . LEU A 1 214 ? -15.495 -4.838 13.851 1.00 86.94 214 LEU A O 1
ATOM 1601 N N . PRO A 1 215 ? -13.963 -4.042 15.304 1.00 79.44 215 PRO A N 1
ATOM 1602 C CA . PRO A 1 215 ? -14.951 -3.575 16.264 1.00 79.44 215 PRO A CA 1
ATOM 1603 C C . PRO A 1 215 ? -15.803 -2.439 15.683 1.00 79.44 215 PRO A C 1
ATOM 1605 O O . PRO A 1 215 ? -15.314 -1.556 14.977 1.00 79.44 215 PRO A O 1
ATOM 1608 N N . LYS A 1 216 ? -17.097 -2.435 16.019 1.00 75.75 216 LYS A N 1
ATOM 1609 C CA . LYS A 1 216 ? -18.000 -1.314 15.726 1.00 75.75 216 LYS A CA 1
ATOM 1610 C C . LYS A 1 216 ? -17.810 -0.238 16.799 1.00 75.75 216 LYS A C 1
ATOM 1612 O O . LYS A 1 216 ? -18.453 -0.286 17.841 1.00 75.75 216 LYS A O 1
ATOM 1617 N N . ILE A 1 217 ? -16.895 0.700 16.567 1.00 69.06 217 ILE A N 1
ATOM 1618 C CA . ILE A 1 217 ? -16.681 1.841 17.472 1.00 69.06 217 ILE A CA 1
ATOM 1619 C C . ILE A 1 217 ? -17.764 2.902 17.227 1.00 69.06 217 ILE A C 1
ATOM 1621 O O . ILE A 1 217 ? -18.098 3.202 16.078 1.00 69.06 217 ILE A O 1
ATOM 1625 N N . SER A 1 218 ? -18.329 3.453 18.309 1.00 58.41 218 SER A N 1
ATOM 1626 C CA . SER A 1 218 ? -19.386 4.469 18.250 1.00 58.41 218 SER A CA 1
ATOM 1627 C C . SER A 1 218 ? -18.899 5.747 17.564 1.00 58.41 218 SER A C 1
ATOM 1629 O O . SER A 1 218 ? -17.896 6.343 17.956 1.00 58.41 218 SER A O 1
ATOM 1631 N N . LYS A 1 219 ? -19.668 6.214 16.571 1.00 61.66 219 LYS A N 1
ATOM 1632 C CA . LYS A 1 219 ? -19.384 7.403 15.746 1.00 61.66 219 LYS A CA 1
ATOM 1633 C C . LYS A 1 219 ? -19.160 8.692 16.556 1.00 61.66 219 LYS A C 1
ATOM 1635 O O . LYS A 1 219 ? -18.502 9.608 16.074 1.00 61.66 219 LYS A O 1
ATOM 1640 N N . ARG A 1 220 ? -19.700 8.768 17.783 1.00 52.25 220 ARG A N 1
ATOM 1641 C CA . ARG A 1 220 ? -19.579 9.932 18.685 1.00 52.25 220 ARG A CA 1
ATOM 1642 C C . ARG A 1 220 ? -18.286 9.964 19.512 1.00 52.25 220 ARG A C 1
ATOM 1644 O O . ARG A 1 220 ? -17.954 11.028 20.018 1.00 52.25 220 ARG A O 1
ATOM 1651 N N . GLN A 1 221 ? -17.570 8.846 19.651 1.00 53.94 221 GLN A N 1
ATOM 1652 C CA . GLN A 1 221 ? -16.363 8.743 20.491 1.00 53.94 221 GLN A CA 1
ATOM 1653 C C . GLN A 1 221 ? -15.048 8.836 19.710 1.00 53.94 221 GLN A C 1
ATOM 1655 O O . GLN A 1 221 ? -13.989 8.926 20.328 1.00 53.94 221 GLN A O 1
ATOM 1660 N N . PHE A 1 222 ? -15.094 8.857 18.373 1.00 56.72 222 PHE A N 1
ATOM 1661 C CA . PHE A 1 222 ? -13.893 9.050 17.567 1.00 56.72 222 PHE A CA 1
ATOM 1662 C C . PHE A 1 222 ? -13.459 10.522 17.619 1.00 56.72 222 PHE A C 1
ATOM 1664 O O . PHE A 1 222 ? -13.819 11.317 16.753 1.00 56.72 222 PHE A O 1
ATOM 1671 N N . ARG A 1 223 ? -12.713 10.894 18.663 1.00 54.53 223 ARG A N 1
ATOM 1672 C CA . ARG A 1 223 ? -11.763 12.007 18.595 1.00 54.53 223 ARG A CA 1
ATOM 1673 C C . ARG A 1 223 ? -10.445 11.411 18.132 1.00 54.53 223 ARG A C 1
ATOM 1675 O O . ARG A 1 223 ? -9.962 10.448 18.736 1.00 54.53 223 ARG A O 1
ATOM 1682 N N . ALA A 1 224 ? -9.877 11.949 17.058 1.00 47.22 224 ALA A N 1
ATOM 1683 C CA . ALA A 1 224 ? -8.456 11.750 16.844 1.00 47.22 224 ALA A CA 1
ATOM 1684 C C . ALA A 1 224 ? -7.742 12.233 18.115 1.00 47.22 224 ALA A C 1
ATOM 1686 O O . ALA A 1 224 ? -8.126 13.250 18.700 1.00 47.22 224 ALA A O 1
ATOM 1687 N N . VAL A 1 225 ? -6.713 11.515 18.560 1.00 47.19 225 VAL A N 1
ATOM 1688 C CA . VAL A 1 225 ? -5.790 11.997 19.600 1.00 47.19 225 VAL A CA 1
ATOM 1689 C C . VAL A 1 225 ? -4.899 13.079 18.967 1.00 47.19 225 VAL A C 1
ATOM 1691 O O . VAL A 1 225 ? -3.686 12.963 18.918 1.00 47.19 225 VAL A O 1
ATOM 1694 N N . SER A 1 226 ? -5.525 14.103 18.384 1.00 39.41 226 SER A N 1
ATOM 1695 C CA . SER A 1 226 ? -4.882 15.229 17.702 1.00 39.41 226 SER A CA 1
ATOM 1696 C C . SER A 1 226 ? -4.773 16.457 18.613 1.00 39.41 226 SER A C 1
ATOM 1698 O O . SER A 1 226 ? -4.294 17.495 18.177 1.00 39.41 226 SER A O 1
ATOM 1700 N N . ALA A 1 227 ? -5.215 16.360 19.871 1.00 34.66 227 ALA A N 1
ATOM 1701 C CA . ALA A 1 227 ? -5.239 17.477 20.818 1.00 34.66 227 ALA A CA 1
ATOM 1702 C C . ALA A 1 227 ? -4.673 17.100 22.202 1.00 34.66 227 ALA A C 1
ATOM 1704 O O . ALA A 1 227 ? -5.165 17.573 23.218 1.00 34.66 227 ALA A O 1
ATOM 1705 N N . GLY A 1 228 ? -3.693 16.191 22.243 1.00 30.69 228 GLY A N 1
ATOM 1706 C CA . GLY A 1 228 ? -3.000 15.781 23.475 1.00 30.69 228 GLY A CA 1
ATOM 1707 C C . GLY A 1 228 ? -1.480 15.944 23.408 1.00 30.69 228 GLY A C 1
ATOM 1708 O O . GLY A 1 228 ? -0.767 15.259 24.132 1.00 30.69 228 GLY A O 1
ATOM 1709 N N . GLY A 1 229 ? -0.991 16.775 22.486 1.00 31.75 229 GLY A N 1
ATOM 1710 C CA . GLY A 1 229 ? 0.379 17.271 22.509 1.00 31.75 229 GLY A CA 1
ATOM 1711 C C . GLY A 1 229 ? 0.397 18.605 23.246 1.00 31.75 229 GLY A C 1
ATOM 1712 O O . GLY A 1 229 ? -0.265 19.531 22.779 1.00 31.75 229 GLY A O 1
ATOM 1713 N N . HIS A 1 230 ? 1.171 18.636 24.335 1.00 31.23 230 HIS A N 1
ATOM 1714 C CA . HIS A 1 230 ? 1.369 19.672 25.363 1.00 31.23 230 HIS A CA 1
ATOM 1715 C C . HIS A 1 230 ? 0.637 19.401 26.678 1.00 31.23 230 HIS A C 1
ATOM 1717 O O . HIS A 1 230 ? -0.611 19.445 26.709 1.00 31.23 230 HIS A O 1
#

pLDDT: mean 83.53, std 14.28, range [30.69, 96.44]

InterPro domains:
  IPR036259 MFS transporter superfamily [G3DSA:1.20.1250.20] (3-222)
  IPR036259 MFS transporter superfamily [SSF103473] (10-222)

Radius of gyration: 19.39 Å; Cα contacts (8 Å, |Δi|>4): 310; chains: 1; bounding box: 44×37×63 Å

Nearest PDB structures (foldseek):
  8bb6-assembly2_B  TM=9.333E-01  e=2.223E-13  Arabidopsis thaliana
  4gc0-assembly1_A  TM=6.083E-01  e=9.359E-03  Escherichia coli K-12
  4ja4-assembly2_B  TM=7.127E-01  e=4.582E-01  Escherichia coli K-12
  4ja4-assembly3_C  TM=6.636E-01  e=3.831E-01  Escherichia coli K-12
  4ja4-assembly1_A  TM=6.291E-01  e=4.582E-01  Escherichia coli K-12

Secondary structure (DSSP, 8-state):
-HHHHHHHHHHHHHHHHHHHHHHHHIIIIIS---TTS-HHHHHHHHHHHHHHHHHHHHHHHHHHHHHHHHHHHHHHH-HHHHHHHHHHHHHHHHHHHHHHHHHHHHHTTS-TTTTTS--HHHHHHHHHHHHHHHHHHHHHHHHHHHHHHHHHHHTT--HHHHHHHHHHHHHHHHHHHHHHHHHHHHHTTT-SHHHHHHHHHHHHHHHHHHHHHS----TTT---S-S---

Solvent-accessible surface area (backbone atoms only — not comparable to full-atom values): 11568 Å² total; per-residue (Å²): 108,70,45,57,36,52,36,44,23,34,43,45,52,20,45,47,43,49,78,73,36,50,36,58,35,29,6,36,50,55,16,63,15,32,86,85,55,53,74,68,26,31,51,24,14,52,52,18,30,53,50,30,50,51,16,51,51,44,11,51,52,38,16,58,60,36,48,73,46,47,55,60,46,27,37,74,72,18,56,50,53,56,55,23,51,30,22,45,52,47,18,52,50,26,43,49,51,28,49,52,40,55,50,47,59,67,67,59,85,54,66,83,81,71,52,57,57,48,54,71,66,59,54,50,52,52,37,51,52,34,26,55,51,9,44,42,48,29,45,66,74,43,49,63,54,49,54,41,35,53,53,18,59,76,69,76,42,61,39,69,59,49,48,50,54,44,48,52,31,45,49,53,46,48,52,55,50,62,70,41,45,65,61,47,36,66,74,53,74,67,53,58,47,65,44,26,48,51,14,16,52,32,10,42,50,21,18,56,50,30,69,73,51,45,69,90,67,61,46,87,70,65,66,66,88,81,81,72,84,129

Mean predicted aligned error: 7.37 Å